Protein AF-A0A950ACR6-F1 (afdb_monomer)

pLDDT: mean 72.0, std 15.99, range [37.59, 93.12]

Foldseek 3Di:
DVVVVVVVVVVVVVVVVVVVVVVVVVVVVVVVVVVVVVVLCVLQPDVVLVVLLQVLLQVLLVLLQDPDPCSLVVLLVSLLVSLQVLCVVLVHHDDSVRSNVLLCCLLVVLVVCVPDPPCPPSPDDDPSDDPPVPPSSHSVSSSVNSNVSSSSSSSVSSVVVVVVVPPDDDDPPPPDDD

Nearest PDB structures (foldseek):
  8ii8-assembly1_A  TM=2.319E-01  e=6.967E+00  Pleurotus salmoneostramineus

Solvent-accessible surface area (backbone atoms only — not comparable to full-atom values): 10425 Å² total; per-residue (Å²): 130,70,74,65,57,55,56,49,54,54,50,52,51,52,51,53,52,52,52,50,53,51,54,48,53,53,50,49,51,52,50,55,50,47,54,53,49,56,60,49,55,71,74,69,71,49,71,67,57,52,51,52,36,53,52,47,17,52,53,26,24,59,46,22,68,49,93,52,90,57,38,65,59,51,47,48,54,47,48,28,50,47,47,29,58,49,34,46,75,74,75,37,87,58,50,76,66,52,21,47,50,47,51,48,49,53,58,52,57,64,53,59,64,72,76,47,98,80,61,97,74,67,90,71,82,77,98,79,84,72,98,70,90,78,82,60,80,36,33,64,53,30,21,51,52,42,39,52,53,40,52,53,50,47,54,51,52,54,50,53,54,55,54,60,73,65,56,73,82,74,74,78,82,78,78,76,92,128

Secondary structure (DSSP, 8-state):
--HHHHHHHHHHHHHHHHHHHHHHHHHHHHHHHHHHHHHHHHHS--HHHHHHHHHHHHHHHHHTT--STTHHHHHHHHHHHHHHHHHHHTT----HHHHHHHHHHHHHHHHGGGGSTT-TT--SS---SS--TTS---HHHHHHHHHHHHHHHHHHHHHHHHHHTTS-----------

Structure (mmCIF, N/CA/C/O backbone):
data_AF-A0A950ACR6-F1
#
_entry.id   AF-A0A950ACR6-F1
#
loop_
_atom_site.group_PDB
_atom_site.id
_atom_site.type_symbol
_atom_site.label_atom_id
_atom_site.label_alt_id
_atom_site.label_comp_id
_atom_site.label_asym_id
_atom_site.label_entity_id
_atom_site.label_seq_id
_atom_site.pdbx_PDB_ins_code
_atom_site.Cartn_x
_atom_site.Cartn_y
_atom_site.Cartn_z
_atom_site.occupancy
_atom_site.B_iso_or_equiv
_atom_site.auth_seq_id
_atom_site.auth_comp_id
_atom_site.auth_asym_id
_atom_site.auth_atom_id
_atom_site.pdbx_PDB_model_num
ATOM 1 N N . MET A 1 1 ? 42.299 12.637 -43.707 1.00 52.78 1 MET A N 1
ATOM 2 C CA . MET A 1 1 ? 40.861 12.268 -43.722 1.00 52.78 1 MET A CA 1
ATOM 3 C C . MET A 1 1 ? 40.569 10.817 -43.294 1.00 52.78 1 MET A C 1
ATOM 5 O O . MET A 1 1 ? 39.408 10.520 -43.065 1.00 52.78 1 MET A O 1
ATOM 9 N N . ALA A 1 2 ? 41.562 9.929 -43.112 1.00 54.81 2 ALA A N 1
ATOM 10 C CA . ALA A 1 2 ? 41.335 8.532 -42.692 1.00 54.81 2 ALA A CA 1
ATOM 11 C C . ALA A 1 2 ? 41.139 8.325 -41.166 1.00 54.81 2 ALA A C 1
ATOM 13 O O . ALA A 1 2 ? 40.529 7.349 -40.749 1.00 54.81 2 ALA A O 1
ATOM 14 N N . GLU A 1 3 ? 41.607 9.260 -40.335 1.00 52.94 3 GLU A N 1
ATOM 15 C CA . GLU A 1 3 ? 41.663 9.132 -38.864 1.00 52.94 3 GLU A CA 1
ATOM 16 C C . GLU A 1 3 ? 40.309 9.355 -38.154 1.00 52.94 3 GLU A C 1
ATOM 18 O O . GLU A 1 3 ? 40.026 8.798 -37.094 1.00 52.94 3 GLU A O 1
ATOM 23 N N . ALA A 1 4 ? 39.410 10.125 -38.777 1.00 58.00 4 ALA A N 1
ATOM 24 C CA . ALA A 1 4 ? 38.058 10.348 -38.260 1.00 58.00 4 ALA A CA 1
ATOM 25 C C . ALA A 1 4 ? 37.130 9.135 -38.485 1.00 58.00 4 ALA A C 1
ATOM 27 O O . ALA A 1 4 ? 36.194 8.915 -37.715 1.00 58.00 4 ALA A O 1
ATOM 28 N N . ALA A 1 5 ? 37.397 8.331 -39.522 1.00 56.91 5 ALA A N 1
ATOM 29 C CA . ALA A 1 5 ? 36.572 7.182 -39.891 1.00 56.91 5 ALA A CA 1
ATOM 30 C C . ALA A 1 5 ? 36.749 5.996 -38.926 1.00 56.91 5 ALA A C 1
ATOM 32 O O . ALA A 1 5 ? 35.777 5.315 -38.599 1.00 56.91 5 ALA A O 1
ATO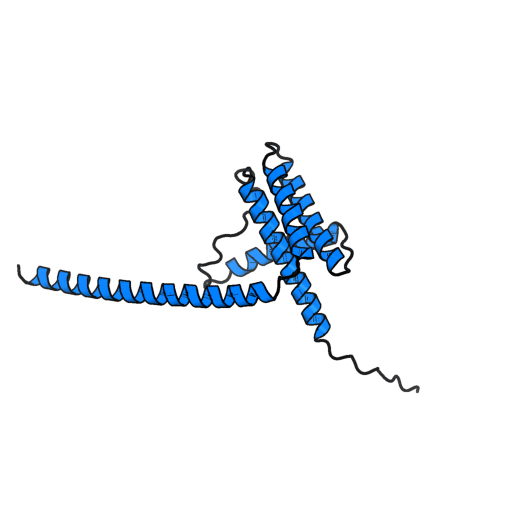M 33 N N . THR A 1 6 ? 37.962 5.784 -38.411 1.00 61.56 6 THR A N 1
ATOM 34 C CA . THR A 1 6 ? 38.270 4.722 -37.438 1.00 61.56 6 THR A CA 1
ATOM 35 C C . THR A 1 6 ? 37.673 5.015 -36.061 1.00 61.56 6 THR A C 1
ATOM 37 O O . THR A 1 6 ? 37.083 4.130 -35.446 1.00 61.56 6 THR A O 1
ATOM 40 N N . THR A 1 7 ? 37.688 6.280 -35.633 1.00 72.94 7 THR A N 1
ATOM 41 C CA . THR A 1 7 ? 37.080 6.728 -34.365 1.00 72.94 7 THR A CA 1
ATOM 42 C C . THR A 1 7 ? 35.561 6.493 -34.324 1.00 72.94 7 THR A C 1
ATOM 44 O O . THR A 1 7 ? 34.996 6.179 -33.273 1.00 72.94 7 THR A O 1
ATOM 47 N N . TYR A 1 8 ? 34.874 6.638 -35.464 1.00 70.81 8 TYR A N 1
ATOM 48 C CA . TYR A 1 8 ? 33.430 6.399 -35.563 1.00 70.81 8 TYR A CA 1
ATOM 49 C C . TYR A 1 8 ? 33.086 4.907 -35.501 1.00 70.81 8 TYR A C 1
ATOM 51 O O . TYR A 1 8 ? 32.164 4.516 -34.787 1.00 70.81 8 TYR A O 1
ATOM 59 N N . GLN A 1 9 ? 33.857 4.072 -36.203 1.00 74.56 9 GLN A N 1
ATOM 60 C CA . GLN A 1 9 ? 33.702 2.614 -36.19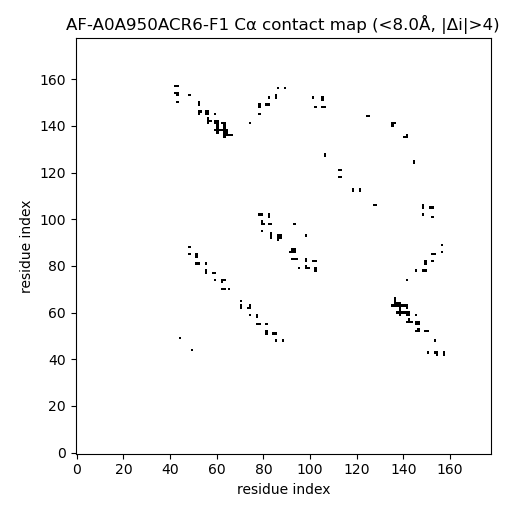0 1.00 74.56 9 GLN A CA 1
ATOM 61 C C . GLN A 1 9 ? 33.892 2.045 -34.779 1.00 74.56 9 GLN A C 1
ATOM 63 O O . GLN A 1 9 ? 33.080 1.250 -34.310 1.00 74.56 9 GLN A O 1
ATOM 68 N N . GLU A 1 10 ? 34.903 2.525 -34.057 1.00 80.00 10 GLU A N 1
ATOM 69 C CA . GLU A 1 10 ? 35.186 2.080 -32.694 1.00 80.00 10 GLU A CA 1
ATOM 70 C C . GLU A 1 10 ? 34.086 2.504 -31.704 1.00 80.00 10 GLU A C 1
ATOM 72 O O . GLU A 1 10 ? 33.639 1.711 -30.872 1.00 80.00 10 GLU A O 1
ATOM 77 N N . LYS A 1 11 ? 33.560 3.731 -31.835 1.00 78.50 11 LYS A N 1
ATOM 78 C CA . LYS A 1 11 ? 32.395 4.187 -31.056 1.00 78.50 11 LYS A CA 1
ATOM 79 C C . LYS A 1 11 ? 31.134 3.387 -31.378 1.00 78.50 11 LYS A C 1
ATOM 81 O O . LYS A 1 11 ? 30.379 3.075 -30.461 1.00 78.50 11 LYS A O 1
ATOM 86 N N . ALA A 1 12 ? 30.910 3.032 -32.643 1.00 78.38 12 ALA A N 1
ATOM 87 C CA . ALA A 1 12 ? 29.772 2.213 -33.052 1.00 78.38 12 ALA A CA 1
ATOM 88 C C . ALA A 1 12 ? 29.854 0.794 -32.466 1.00 78.38 12 ALA A C 1
ATOM 90 O O . ALA A 1 12 ? 28.853 0.271 -31.977 1.00 78.38 12 ALA A O 1
ATOM 91 N N . GLN A 1 13 ? 31.050 0.201 -32.430 1.00 81.38 13 GLN A N 1
ATOM 92 C CA . GLN A 1 13 ? 31.279 -1.098 -31.793 1.00 81.38 13 GLN A CA 1
ATOM 93 C C . GLN A 1 13 ? 31.058 -1.043 -30.277 1.00 81.38 13 GLN A C 1
ATOM 95 O O . GLN A 1 13 ? 30.326 -1.873 -29.739 1.00 81.38 13 GLN A O 1
ATOM 100 N N . ARG A 1 14 ? 31.596 -0.023 -29.593 1.00 81.88 14 ARG A N 1
ATOM 101 C CA . ARG A 1 14 ? 31.373 0.187 -28.151 1.00 81.88 14 ARG A CA 1
ATOM 102 C C . ARG A 1 14 ? 29.899 0.421 -27.819 1.00 81.88 14 ARG A C 1
ATOM 104 O O . ARG A 1 14 ? 29.416 -0.090 -26.817 1.00 81.88 14 ARG A O 1
ATOM 111 N N . LEU A 1 15 ? 29.168 1.149 -28.666 1.00 81.12 15 LEU A N 1
ATOM 112 C CA . LEU A 1 15 ? 27.735 1.385 -28.482 1.00 81.12 15 LEU A CA 1
ATOM 113 C C . LEU A 1 15 ? 26.922 0.094 -28.636 1.00 81.12 15 LEU A C 1
ATOM 115 O O . LEU A 1 15 ? 25.966 -0.120 -27.895 1.00 81.12 15 LEU A O 1
ATOM 119 N N . ASN A 1 16 ? 27.301 -0.770 -29.578 1.00 86.44 16 ASN A N 1
ATOM 120 C CA . ASN A 1 16 ? 26.655 -2.068 -29.754 1.00 86.44 16 ASN A CA 1
ATOM 121 C C . ASN A 1 16 ? 26.941 -3.005 -28.572 1.00 86.44 16 ASN A C 1
ATOM 123 O O . ASN A 1 16 ? 26.017 -3.665 -28.107 1.00 86.44 16 ASN A O 1
ATOM 127 N N . ALA A 1 17 ? 28.165 -2.995 -28.037 1.00 85.50 17 ALA A N 1
ATOM 128 C CA . ALA A 1 17 ? 28.518 -3.74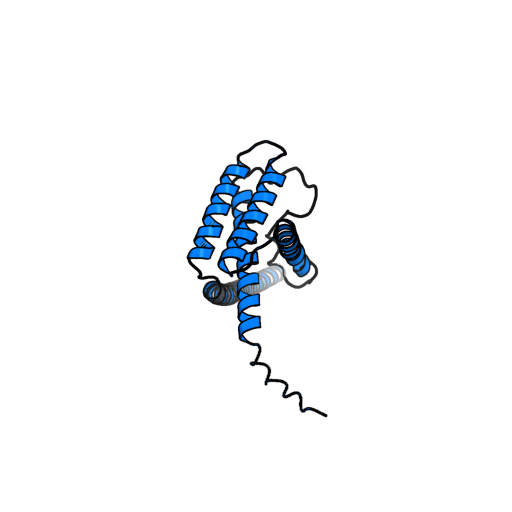0 -26.829 1.00 85.50 17 ALA A CA 1
ATOM 129 C C . ALA A 1 17 ? 27.750 -3.234 -25.590 1.00 85.50 17 ALA A C 1
ATOM 131 O O . ALA A 1 17 ? 27.095 -4.020 -24.914 1.00 85.50 17 ALA A O 1
ATOM 132 N N . LEU A 1 18 ? 27.710 -1.915 -25.359 1.00 81.31 18 LEU A N 1
ATOM 133 C CA . LEU A 1 18 ? 26.948 -1.300 -24.260 1.00 81.31 18 LEU A CA 1
ATOM 134 C C . LEU A 1 18 ? 25.444 -1.592 -24.348 1.00 81.31 18 LEU A C 1
ATOM 136 O O . LEU A 1 18 ? 24.783 -1.803 -23.334 1.00 81.31 18 LEU A O 1
ATOM 140 N N . ARG A 1 19 ? 24.878 -1.613 -25.562 1.00 78.50 19 ARG A N 1
ATOM 141 C CA . ARG A 1 19 ? 23.473 -1.998 -25.776 1.00 78.50 19 ARG A CA 1
ATOM 142 C C . ARG A 1 19 ? 23.212 -3.453 -25.401 1.00 78.50 19 ARG A C 1
ATOM 144 O O . ARG A 1 19 ? 22.133 -3.746 -24.893 1.00 78.50 19 ARG A O 1
ATOM 151 N N . GLN A 1 20 ? 24.166 -4.345 -25.657 1.00 88.44 20 GLN A N 1
ATOM 152 C CA . GLN A 1 20 ? 24.054 -5.746 -25.256 1.00 88.44 20 GLN A CA 1
ATOM 153 C C . GLN A 1 20 ? 24.124 -5.887 -23.733 1.00 88.44 20 GLN A C 1
ATOM 155 O O . GLN A 1 20 ? 23.225 -6.494 -23.158 1.00 88.44 20 GLN A O 1
ATOM 160 N N . GLU A 1 21 ? 25.080 -5.222 -23.078 1.00 84.12 21 GLU A N 1
ATOM 161 C CA . GLU A 1 21 ? 25.196 -5.217 -21.613 1.00 84.12 21 GLU A CA 1
ATOM 162 C C . GLU A 1 21 ? 23.944 -4.654 -20.926 1.00 84.12 21 GLU A C 1
ATOM 164 O O . GLU A 1 21 ? 23.442 -5.246 -19.972 1.00 84.12 21 GLU A O 1
ATOM 169 N N . LEU A 1 22 ? 23.378 -3.554 -21.437 1.00 79.81 22 LEU A N 1
ATOM 170 C CA . LEU A 1 22 ? 22.117 -3.007 -20.926 1.00 79.81 22 LEU A CA 1
ATOM 171 C C . LEU A 1 22 ? 20.958 -3.996 -21.100 1.00 79.81 22 LEU A C 1
ATOM 173 O O . LEU A 1 22 ? 20.160 -4.171 -20.182 1.00 79.81 22 LEU A O 1
ATOM 177 N N . ALA A 1 23 ? 20.874 -4.680 -22.244 1.00 82.38 23 ALA A N 1
ATOM 178 C CA . ALA A 1 23 ? 19.834 -5.675 -22.489 1.00 82.38 23 ALA A CA 1
ATOM 179 C C . ALA A 1 23 ? 19.975 -6.915 -21.585 1.00 82.38 23 ALA A C 1
ATOM 181 O O . ALA A 1 23 ? 18.973 -7.549 -21.247 1.00 82.38 23 ALA A O 1
ATOM 182 N N . ASP A 1 24 ? 21.194 -7.300 -21.209 1.00 85.75 24 ASP A N 1
ATOM 183 C CA . ASP A 1 24 ? 21.453 -8.370 -20.240 1.00 85.75 24 ASP A CA 1
ATOM 184 C C . ASP A 1 24 ? 21.111 -7.926 -18.812 1.00 85.75 24 ASP A C 1
ATOM 186 O O . ASP A 1 24 ? 20.312 -8.590 -18.146 1.00 85.75 24 ASP A O 1
ATOM 190 N N . ALA A 1 25 ? 21.579 -6.750 -18.389 1.00 73.88 25 ALA A N 1
ATOM 191 C CA . ALA A 1 25 ? 21.267 -6.172 -17.082 1.00 73.88 25 ALA A CA 1
ATOM 192 C C . ALA A 1 25 ? 19.754 -5.963 -16.880 1.00 73.88 25 ALA A C 1
ATOM 194 O O . ALA A 1 25 ? 19.208 -6.267 -15.818 1.00 73.88 25 ALA A O 1
ATOM 195 N N . GLU A 1 26 ? 19.031 -5.511 -17.911 1.00 78.62 26 GLU A N 1
ATOM 196 C CA . GLU A 1 26 ? 17.570 -5.397 -17.868 1.00 78.62 26 GLU A CA 1
ATOM 197 C C . GLU A 1 26 ? 16.878 -6.756 -17.704 1.00 78.62 26 GLU A C 1
ATOM 199 O O . GLU A 1 26 ? 15.866 -6.860 -17.003 1.00 78.62 26 GLU A O 1
ATOM 204 N N . ARG A 1 27 ? 17.392 -7.810 -18.351 1.00 85.00 27 ARG A N 1
ATOM 205 C CA . ARG A 1 27 ? 16.849 -9.171 -18.227 1.00 85.00 27 ARG A CA 1
ATOM 206 C C . ARG A 1 27 ? 17.091 -9.734 -16.834 1.00 85.00 27 ARG A C 1
ATOM 208 O O . ARG A 1 27 ? 16.178 -10.337 -16.268 1.00 85.00 27 ARG A O 1
ATOM 215 N N . GLU A 1 28 ? 18.269 -9.510 -16.268 1.00 79.62 28 GLU A N 1
ATOM 216 C CA . GLU A 1 28 ? 18.593 -9.910 -14.899 1.00 79.62 28 GLU A CA 1
ATOM 217 C C . GLU A 1 28 ? 17.741 -9.164 -13.875 1.00 79.62 28 GLU A C 1
ATOM 219 O O . GLU A 1 28 ? 17.128 -9.800 -13.018 1.00 79.62 28 GLU A O 1
ATOM 224 N N . LEU A 1 29 ? 17.586 -7.845 -14.024 1.00 74.00 29 LEU A N 1
ATOM 225 C CA . LEU A 1 29 ? 16.709 -7.046 -13.171 1.00 74.00 29 LEU A CA 1
ATOM 226 C C . LEU A 1 29 ? 15.256 -7.530 -13.252 1.00 74.00 29 LEU A C 1
ATOM 228 O O . LEU A 1 29 ? 14.591 -7.664 -12.224 1.00 74.00 29 LEU A O 1
ATOM 232 N N . LYS A 1 30 ? 14.755 -7.836 -14.459 1.00 78.44 30 LYS A N 1
ATOM 233 C CA . LYS A 1 30 ? 13.404 -8.391 -14.650 1.00 78.44 30 LYS A CA 1
ATOM 234 C C . LYS A 1 30 ? 13.245 -9.742 -13.954 1.00 78.44 30 LYS A C 1
ATOM 236 O O . LYS A 1 30 ? 12.239 -9.935 -13.276 1.00 78.44 30 LYS A O 1
ATOM 241 N N . ARG A 1 31 ? 14.228 -10.642 -14.061 1.00 84.62 31 ARG A N 1
ATOM 242 C CA . ARG A 1 31 ? 14.220 -11.957 -13.392 1.00 84.62 31 ARG A CA 1
ATOM 243 C C . ARG A 1 31 ? 14.289 -11.832 -11.872 1.00 84.62 31 ARG A C 1
ATOM 245 O O . ARG A 1 31 ? 13.481 -12.448 -11.186 1.00 84.62 31 ARG A O 1
ATOM 252 N N . ALA A 1 32 ? 15.192 -11.005 -11.345 1.00 73.81 32 ALA A N 1
ATOM 253 C CA . ALA A 1 32 ? 15.324 -10.760 -9.909 1.00 73.81 32 ALA A CA 1
ATOM 254 C C . ALA A 1 32 ? 14.045 -10.138 -9.328 1.00 73.81 32 ALA A C 1
ATOM 256 O O . ALA A 1 32 ? 13.548 -10.562 -8.280 1.00 73.81 32 ALA A O 1
ATOM 257 N N . ARG A 1 33 ? 13.449 -9.180 -10.050 1.00 75.25 33 ARG A N 1
ATOM 258 C CA . ARG A 1 33 ? 12.165 -8.574 -9.685 1.00 75.25 33 ARG A CA 1
ATOM 259 C C . ARG A 1 33 ? 11.034 -9.597 -9.728 1.00 75.25 33 ARG A C 1
ATOM 261 O O . ARG A 1 33 ? 10.254 -9.644 -8.787 1.00 75.25 33 ARG A O 1
ATOM 268 N N . GLN A 1 34 ? 10.954 -10.431 -10.765 1.00 78.12 34 GLN A N 1
ATOM 269 C CA . GLN A 1 34 ? 9.951 -11.496 -10.861 1.00 78.12 34 GLN A CA 1
ATOM 270 C C . GLN A 1 34 ? 10.097 -12.523 -9.736 1.00 78.12 34 GLN A C 1
ATOM 272 O O . GLN A 1 34 ? 9.108 -12.811 -9.078 1.00 78.12 34 GLN A O 1
ATOM 277 N N . ALA A 1 35 ? 11.306 -12.998 -9.437 1.00 72.00 35 ALA A N 1
ATOM 278 C CA . ALA A 1 35 ? 11.541 -13.917 -8.322 1.00 72.00 35 ALA A CA 1
ATOM 279 C C . ALA A 1 35 ? 11.108 -13.307 -6.978 1.00 72.00 35 ALA A C 1
ATOM 281 O O . ALA A 1 35 ? 10.444 -13.963 -6.178 1.00 72.00 35 ALA A O 1
ATOM 282 N N . THR A 1 36 ? 11.405 -12.021 -6.763 1.00 68.62 36 THR A N 1
ATOM 283 C CA . THR A 1 36 ? 10.958 -11.286 -5.569 1.00 68.62 36 THR A CA 1
ATOM 284 C C . THR A 1 36 ? 9.432 -11.141 -5.523 1.00 68.62 36 THR A C 1
ATOM 286 O O . THR A 1 36 ? 8.834 -11.262 -4.457 1.00 68.62 36 THR A O 1
ATOM 289 N N . LEU A 1 37 ? 8.783 -10.892 -6.665 1.00 65.81 37 LEU A N 1
ATOM 290 C CA . LEU A 1 37 ? 7.326 -10.760 -6.766 1.00 65.81 37 LEU A CA 1
ATOM 291 C C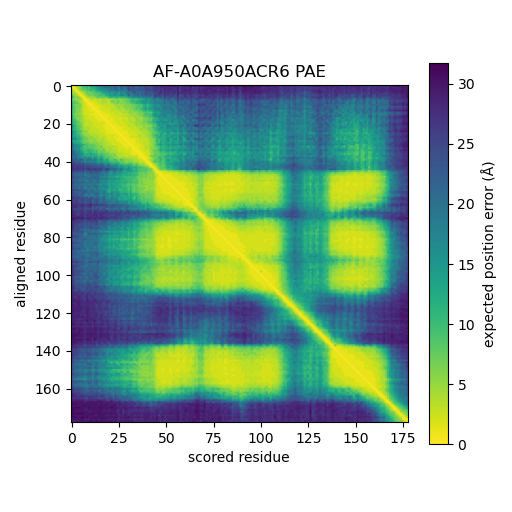 . LEU A 1 37 ? 6.605 -12.091 -6.536 1.00 65.81 37 LEU A C 1
ATOM 293 O O . LEU A 1 37 ? 5.628 -12.119 -5.795 1.00 65.81 37 LEU A O 1
ATOM 297 N N . GLU A 1 38 ? 7.080 -13.182 -7.135 1.00 66.75 38 GLU A N 1
ATOM 298 C CA . GLU A 1 38 ? 6.513 -14.522 -6.945 1.00 66.75 38 GLU A CA 1
ATOM 299 C C . GLU A 1 38 ? 6.679 -14.988 -5.494 1.00 66.75 38 GLU A C 1
ATOM 301 O O . GLU A 1 38 ? 5.735 -15.505 -4.900 1.00 66.75 38 GLU A O 1
ATOM 306 N N . HIS A 1 39 ? 7.828 -14.701 -4.872 1.00 61.81 39 HIS A N 1
ATOM 307 C CA . HIS A 1 39 ? 8.029 -14.963 -3.448 1.00 61.81 39 HIS A CA 1
ATOM 308 C C . HIS A 1 39 ? 7.060 -14.156 -2.563 1.00 61.81 39 HIS A C 1
ATOM 310 O O . HIS A 1 39 ? 6.511 -14.689 -1.603 1.00 61.81 39 HIS A O 1
ATOM 316 N N . ARG A 1 40 ? 6.784 -12.889 -2.914 1.00 62.94 40 ARG A N 1
ATOM 317 C CA . ARG A 1 40 ? 5.814 -12.039 -2.196 1.00 62.94 40 ARG A CA 1
ATOM 318 C C . ARG A 1 40 ? 4.357 -12.472 -2.389 1.00 62.94 40 ARG A C 1
ATOM 320 O O . ARG A 1 40 ? 3.590 -12.414 -1.431 1.00 62.94 40 ARG A O 1
ATOM 327 N N . LYS A 1 41 ? 3.965 -12.924 -3.587 1.00 58.97 41 LYS A N 1
ATOM 328 C CA . LYS A 1 41 ? 2.600 -13.418 -3.868 1.00 58.97 41 LYS A CA 1
ATOM 329 C C . LYS A 1 41 ? 2.218 -14.616 -2.995 1.00 58.97 41 LYS A C 1
ATOM 331 O O . LYS A 1 41 ? 1.051 -14.757 -2.634 1.00 58.97 41 LYS A O 1
ATOM 336 N N . GLY A 1 42 ? 3.195 -15.453 -2.639 1.00 53.97 42 GLY A N 1
ATOM 337 C CA . GLY A 1 42 ? 2.991 -16.588 -1.739 1.00 53.97 42 GLY A CA 1
ATOM 338 C C . GLY A 1 42 ? 2.662 -16.192 -0.295 1.00 53.97 42 GLY A C 1
ATOM 339 O O . GLY A 1 42 ? 1.995 -16.959 0.389 1.00 53.97 42 GLY A O 1
ATOM 340 N N . ALA A 1 43 ? 3.079 -15.003 0.157 1.00 56.78 43 ALA A N 1
ATOM 341 C CA . ALA A 1 43 ? 2.819 -14.526 1.517 1.00 56.78 43 ALA A CA 1
ATOM 342 C C . ALA A 1 43 ? 1.409 -13.929 1.680 1.00 56.78 43 ALA A C 1
ATOM 344 O O . ALA A 1 43 ? 0.774 -14.174 2.692 1.00 56.78 43 ALA A O 1
ATOM 345 N N . THR A 1 44 ? 0.893 -13.247 0.648 1.00 58.78 44 THR A N 1
ATOM 346 C CA . THR A 1 44 ? -0.288 -12.356 0.718 1.00 58.78 44 THR A CA 1
ATOM 347 C C . THR A 1 44 ? -1.596 -12.958 0.178 1.00 58.78 44 THR A C 1
ATOM 349 O O . THR A 1 44 ? -2.553 -12.242 -0.112 1.00 58.78 44 THR A O 1
ATOM 352 N N . SER A 1 45 ? -1.672 -14.280 -0.001 1.00 61.94 45 SER A N 1
ATOM 353 C CA . SER A 1 45 ? -2.792 -14.942 -0.698 1.00 61.94 45 SER A CA 1
ATOM 354 C C . SER A 1 45 ? -3.974 -15.312 0.211 1.00 61.94 45 SER A C 1
ATOM 356 O O . SER A 1 45 ? -4.565 -16.381 0.054 1.00 61.94 45 SER A O 1
ATOM 358 N N . ASN A 1 46 ? -4.361 -14.452 1.161 1.00 81.06 46 ASN A N 1
ATOM 359 C CA . ASN A 1 46 ? -5.624 -14.648 1.876 1.00 81.06 46 ASN A CA 1
ATOM 360 C C . ASN A 1 46 ? -6.789 -14.016 1.081 1.00 81.06 46 ASN A C 1
ATOM 362 O O . ASN A 1 46 ? -6.902 -12.787 1.038 1.00 81.06 46 ASN A O 1
ATOM 366 N N . PRO A 1 47 ? -7.700 -14.814 0.482 1.00 84.50 47 PRO A N 1
ATOM 367 C CA . PRO A 1 47 ? -8.774 -14.290 -0.366 1.00 84.50 47 PRO A CA 1
ATOM 368 C C . PRO A 1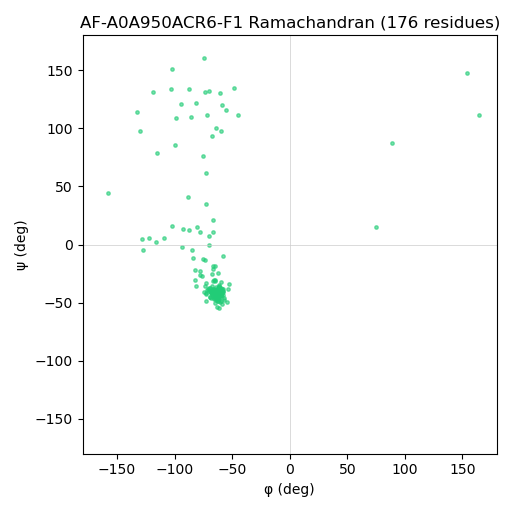 47 ? -9.744 -13.376 0.394 1.00 84.50 47 PRO A C 1
ATOM 370 O O . PRO A 1 47 ? -10.374 -12.504 -0.204 1.00 84.50 47 PRO A O 1
ATOM 373 N N . ARG A 1 48 ? -9.857 -13.541 1.719 1.00 87.38 48 ARG A N 1
ATOM 374 C CA . ARG A 1 48 ? -10.700 -12.689 2.561 1.00 87.38 48 ARG A CA 1
ATOM 375 C C . ARG A 1 48 ? -10.068 -11.315 2.782 1.00 87.38 48 ARG A C 1
ATOM 377 O O . ARG A 1 48 ? -10.774 -10.316 2.670 1.00 87.38 48 ARG A O 1
ATOM 384 N N . CYS A 1 49 ? -8.754 -11.252 2.996 1.00 89.75 49 CYS A N 1
ATOM 385 C CA . CYS A 1 49 ? -8.016 -9.987 3.063 1.00 89.75 49 CYS A CA 1
ATOM 386 C C . CYS A 1 49 ? -8.083 -9.233 1.729 1.00 89.75 49 CYS A C 1
ATOM 388 O O . CYS A 1 49 ? -8.341 -8.032 1.712 1.00 89.75 49 CYS A O 1
ATOM 390 N N . GLU A 1 50 ? -7.941 -9.943 0.609 1.00 90.06 50 GLU A N 1
ATOM 391 C CA . GLU A 1 50 ? -8.038 -9.355 -0.732 1.00 90.06 50 GLU A CA 1
ATOM 392 C C . GLU A 1 50 ? -9.432 -8.758 -0.998 1.00 90.06 50 GLU A C 1
ATOM 394 O O . GLU A 1 50 ? -9.561 -7.667 -1.556 1.00 90.06 50 GLU A O 1
ATOM 399 N N . ALA A 1 51 ? -10.494 -9.435 -0.547 1.00 90.69 51 ALA A N 1
ATOM 400 C CA . ALA A 1 51 ? -11.859 -8.923 -0.642 1.00 90.69 51 ALA A CA 1
ATOM 401 C C . ALA A 1 51 ? -12.063 -7.644 0.188 1.00 90.69 51 ALA A C 1
ATOM 403 O O . ALA A 1 51 ? -12.719 -6.708 -0.280 1.00 90.69 51 ALA A O 1
ATOM 404 N N . ILE A 1 52 ? -11.480 -7.579 1.392 1.00 92.12 52 ILE A N 1
ATOM 405 C CA . ILE A 1 52 ? -11.489 -6.374 2.231 1.00 92.12 52 ILE A CA 1
ATOM 406 C C . ILE A 1 52 ? -10.779 -5.236 1.488 1.00 92.12 52 ILE A C 1
ATOM 408 O O . ILE A 1 52 ? -11.395 -4.200 1.242 1.00 92.12 52 ILE A O 1
ATOM 412 N N . ILE A 1 53 ? -9.535 -5.443 1.045 1.00 91.56 53 ILE A N 1
ATOM 413 C CA . ILE A 1 53 ? -8.753 -4.425 0.326 1.00 91.56 53 ILE A CA 1
ATOM 414 C C . ILE A 1 53 ? -9.527 -3.915 -0.896 1.00 91.56 53 ILE A C 1
ATOM 416 O O . ILE A 1 53 ? -9.730 -2.709 -1.026 1.00 91.56 53 ILE A O 1
ATOM 420 N N . ASN A 1 54 ? -10.051 -4.810 -1.737 1.00 90.50 54 ASN A N 1
ATOM 421 C CA . ASN A 1 54 ? -10.814 -4.437 -2.931 1.00 90.50 54 ASN A CA 1
ATOM 422 C C . ASN A 1 54 ? -12.053 -3.591 -2.614 1.00 90.50 54 ASN A C 1
ATOM 424 O O . ASN A 1 54 ? -12.331 -2.622 -3.325 1.00 90.50 54 ASN A O 1
ATOM 428 N N . ARG A 1 55 ? -12.784 -3.915 -1.540 1.00 92.44 55 ARG A N 1
ATOM 429 C CA . ARG A 1 55 ? -13.964 -3.149 -1.120 1.00 92.44 55 ARG A CA 1
ATOM 430 C C . ARG A 1 55 ? -13.595 -1.712 -0.759 1.00 92.4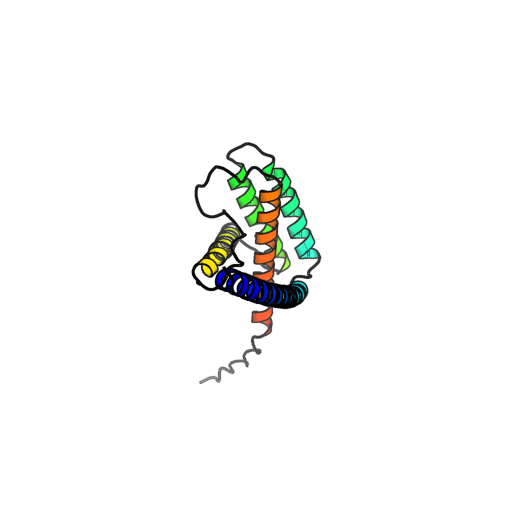4 55 ARG A C 1
ATOM 432 O O . ARG A 1 55 ? -14.244 -0.782 -1.232 1.00 92.44 55 ARG A O 1
ATOM 439 N N . TYR A 1 56 ? -12.559 -1.521 0.052 1.00 90.50 56 TYR A N 1
ATOM 440 C CA . TYR A 1 56 ? -12.126 -0.183 0.461 1.00 90.50 56 TYR A CA 1
ATOM 441 C C . TYR A 1 56 ? -11.433 0.573 -0.677 1.00 90.50 56 TYR A C 1
ATOM 443 O O . TYR A 1 56 ? -11.625 1.776 -0.797 1.00 90.50 56 TYR A O 1
ATOM 451 N N . THR A 1 57 ? -10.715 -0.106 -1.573 1.00 86.56 57 THR A N 1
ATOM 452 C CA . THR A 1 57 ? -10.184 0.493 -2.807 1.00 86.56 57 THR A CA 1
ATOM 453 C C . THR A 1 57 ? -11.301 1.042 -3.695 1.00 86.56 57 THR A C 1
ATOM 455 O O . THR A 1 57 ? -11.174 2.150 -4.212 1.00 86.56 57 THR A O 1
ATOM 458 N N . LEU A 1 58 ? -12.409 0.310 -3.848 1.00 88.62 58 LEU A N 1
ATOM 459 C CA . LEU A 1 58 ? -13.569 0.785 -4.605 1.00 88.62 58 LEU A CA 1
ATOM 460 C C . LEU A 1 58 ? -14.215 2.001 -3.928 1.00 88.62 58 LEU A C 1
ATOM 462 O O . LEU A 1 58 ? -14.513 2.989 -4.594 1.00 88.62 58 LEU A O 1
ATOM 466 N N . LEU A 1 59 ? -14.382 1.959 -2.602 1.00 86.88 59 LEU A N 1
ATOM 467 C CA . LEU A 1 59 ? -14.890 3.097 -1.831 1.00 86.88 59 LEU A CA 1
ATOM 468 C C . LEU A 1 59 ? -13.967 4.321 -1.935 1.00 86.88 59 LEU A C 1
ATOM 470 O O . LEU A 1 59 ? -14.457 5.441 -2.024 1.00 86.88 59 LEU A O 1
ATOM 474 N N . ALA A 1 60 ? -12.650 4.114 -1.982 1.00 82.94 60 ALA A N 1
ATOM 475 C CA . ALA A 1 60 ? -11.665 5.180 -2.130 1.00 82.94 60 ALA A CA 1
ATOM 476 C C . ALA A 1 60 ? -11.720 5.795 -3.524 1.00 82.94 60 ALA A C 1
ATOM 478 O O . ALA A 1 60 ? -11.650 7.012 -3.662 1.00 82.94 60 ALA A O 1
ATOM 479 N N . ALA A 1 61 ? -11.895 4.962 -4.554 1.00 82.06 61 ALA A N 1
ATOM 480 C CA . ALA A 1 61 ? -12.115 5.439 -5.909 1.00 82.06 61 ALA A CA 1
ATOM 481 C C . ALA A 1 61 ? -13.343 6.353 -5.957 1.00 82.06 61 ALA A C 1
ATOM 483 O O . ALA A 1 61 ? -13.248 7.436 -6.513 1.00 82.06 61 ALA A O 1
ATOM 484 N N . VAL A 1 62 ? -14.456 5.959 -5.322 1.00 82.94 62 VAL A N 1
ATOM 485 C CA . VAL A 1 62 ? -15.678 6.779 -5.233 1.00 82.94 62 VAL A CA 1
ATOM 486 C C . VAL A 1 62 ? -15.444 8.068 -4.440 1.00 82.94 62 VAL A C 1
ATOM 488 O O . VAL A 1 62 ? -15.902 9.125 -4.867 1.00 82.94 62 VAL A O 1
ATOM 491 N N . ALA A 1 63 ? -14.717 8.006 -3.322 1.00 77.44 63 ALA A N 1
ATOM 492 C CA . ALA A 1 63 ? -14.380 9.186 -2.525 1.00 77.44 63 ALA A CA 1
ATOM 493 C C . ALA A 1 63 ? -13.550 10.203 -3.329 1.00 77.44 63 ALA A C 1
ATOM 495 O O . ALA A 1 63 ? -13.886 11.382 -3.331 1.00 77.44 63 ALA A O 1
ATOM 496 N N . GLY A 1 64 ? -12.582 9.733 -4.124 1.00 69.25 64 GLY A N 1
ATOM 497 C CA . GLY A 1 64 ? -11.737 10.575 -4.978 1.00 69.25 64 GLY A CA 1
ATOM 498 C C . GLY A 1 64 ? -12.439 11.216 -6.186 1.00 69.25 64 GLY A C 1
ATOM 499 O O . GLY A 1 64 ? -11.787 11.919 -6.958 1.00 69.25 64 GLY A O 1
ATOM 500 N N . LEU A 1 65 ? -13.745 10.979 -6.390 1.00 74.56 65 LEU A N 1
ATOM 501 C CA . LEU A 1 65 ? -14.575 11.761 -7.323 1.00 74.56 65 LEU A CA 1
ATOM 502 C C . LEU A 1 65 ? -15.117 13.046 -6.676 1.00 74.56 65 LEU A C 1
ATOM 504 O O . LEU A 1 65 ? -15.684 13.883 -7.381 1.00 74.56 65 LEU A O 1
ATOM 508 N N . LEU A 1 66 ? -15.001 13.200 -5.355 1.00 70.81 66 LEU A N 1
ATOM 509 C CA . LEU A 1 66 ? -15.576 14.331 -4.638 1.00 70.81 66 LEU A CA 1
ATOM 510 C C . LEU A 1 66 ? -14.657 15.562 -4.760 1.00 70.81 66 LEU A C 1
ATOM 512 O O . LEU A 1 66 ? -13.511 15.522 -4.328 1.00 70.81 66 LEU A O 1
ATOM 516 N N . PRO A 1 67 ? -15.142 16.695 -5.301 1.00 58.81 67 PRO A N 1
ATOM 517 C CA . PRO A 1 67 ? -14.323 17.888 -5.532 1.00 58.81 67 PRO A CA 1
ATOM 518 C C . PRO A 1 67 ? -14.057 18.738 -4.270 1.00 58.81 67 PRO A C 1
ATOM 520 O O . PRO A 1 67 ? -13.607 19.876 -4.386 1.00 58.81 67 PRO A O 1
ATOM 523 N N . THR A 1 68 ? -14.366 18.253 -3.061 1.00 59.94 68 THR A N 1
ATOM 524 C CA . THR A 1 68 ? -14.303 19.042 -1.817 1.00 59.94 68 THR A CA 1
ATOM 525 C C . THR A 1 68 ? -13.063 18.733 -0.972 1.00 59.94 68 THR A C 1
ATOM 527 O O . THR A 1 68 ? -12.576 17.611 -0.931 1.00 59.94 68 THR A O 1
ATOM 530 N N . PHE A 1 69 ? -12.593 19.721 -0.199 1.00 53.06 69 PHE A N 1
ATOM 531 C CA . PHE A 1 69 ? -11.470 19.594 0.752 1.00 53.06 69 PHE A CA 1
ATOM 532 C C . PHE A 1 69 ? -11.659 18.515 1.842 1.00 53.06 69 PHE A C 1
ATOM 534 O O . PHE A 1 69 ? -10.716 18.199 2.564 1.00 53.06 69 PHE A O 1
ATOM 541 N N . LEU A 1 70 ? -12.860 17.936 1.967 1.00 53.94 70 LEU A N 1
ATOM 542 C CA . LEU A 1 70 ? -13.136 16.797 2.849 1.00 53.94 70 LEU A CA 1
ATOM 543 C C . LEU A 1 70 ? -12.556 15.473 2.321 1.00 53.94 70 LEU A C 1
ATOM 545 O O . LEU A 1 70 ? -12.476 14.517 3.091 1.00 53.94 70 LEU A O 1
ATOM 549 N N . ASP A 1 71 ? -12.132 15.414 1.057 1.00 63.97 71 ASP A N 1
ATOM 550 C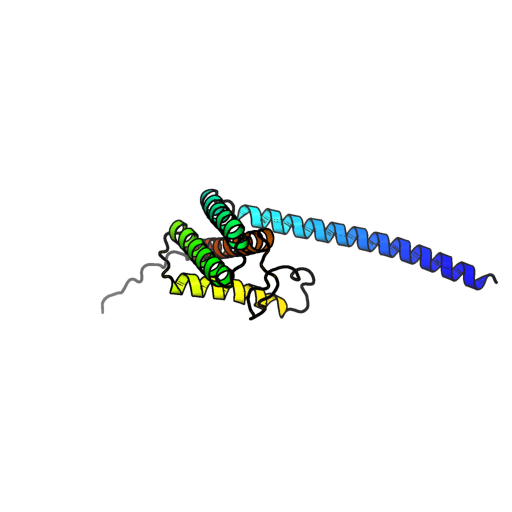 CA . ASP A 1 71 ? -11.633 14.198 0.404 1.00 63.97 71 ASP A CA 1
ATOM 551 C C . ASP A 1 71 ? -10.430 13.587 1.149 1.00 63.97 71 ASP A C 1
ATOM 553 O O . ASP A 1 71 ? -10.394 12.390 1.419 1.00 63.97 71 ASP A O 1
ATOM 557 N N . ALA A 1 72 ? -9.500 14.414 1.641 1.00 67.50 72 ALA A N 1
ATOM 558 C CA . ALA A 1 72 ? -8.334 13.923 2.380 1.00 67.50 72 ALA A CA 1
ATOM 559 C C . ALA A 1 72 ? -8.703 13.263 3.724 1.00 67.50 72 ALA A C 1
ATOM 561 O O . ALA A 1 72 ? -8.167 12.207 4.071 1.00 67.50 72 ALA A O 1
ATOM 562 N N . ALA A 1 73 ? -9.631 13.856 4.481 1.00 76.44 73 ALA A N 1
ATOM 563 C CA . ALA A 1 73 ? -10.086 13.299 5.754 1.00 76.44 73 ALA A CA 1
ATOM 564 C C . ALA A 1 73 ? -10.946 12.045 5.542 1.00 76.44 73 ALA A C 1
ATOM 566 O O . ALA A 1 73 ? -10.797 11.065 6.272 1.00 76.44 73 ALA A O 1
ATOM 567 N N . ALA A 1 74 ? -11.797 12.048 4.511 1.00 79.25 74 ALA A N 1
ATOM 568 C CA . ALA A 1 74 ? -12.596 10.894 4.121 1.00 79.25 74 ALA A CA 1
ATOM 569 C C . ALA A 1 74 ? -11.708 9.716 3.694 1.00 79.25 74 ALA A C 1
ATOM 571 O O . ALA A 1 74 ? -11.901 8.598 4.173 1.00 79.25 74 ALA A O 1
ATOM 572 N N . LEU A 1 75 ? -10.692 9.970 2.865 1.00 80.25 75 LEU A N 1
ATOM 573 C CA . LEU A 1 75 ? -9.732 8.962 2.422 1.00 80.25 75 LEU A CA 1
ATOM 574 C C . LEU A 1 75 ? -8.906 8.417 3.593 1.00 80.25 75 LEU A C 1
ATOM 576 O O . LEU A 1 75 ? -8.734 7.206 3.711 1.00 80.25 75 LEU A O 1
ATOM 580 N N . THR A 1 76 ? -8.465 9.289 4.502 1.00 82.44 76 THR A N 1
ATOM 581 C CA . THR A 1 76 ? -7.739 8.882 5.716 1.00 82.44 76 THR A CA 1
ATOM 582 C C . THR A 1 76 ? -8.616 8.008 6.615 1.00 82.44 76 THR A C 1
ATOM 584 O O . THR A 1 76 ? -8.190 6.936 7.037 1.00 82.44 76 THR A O 1
ATOM 587 N N . GLY A 1 77 ? -9.867 8.407 6.866 1.00 86.81 77 GLY A N 1
ATOM 588 C CA . GLY A 1 77 ? -10.810 7.604 7.649 1.00 86.81 77 GLY A CA 1
ATOM 589 C C . GLY A 1 77 ? -11.100 6.247 7.001 1.00 86.81 77 GLY A C 1
ATOM 590 O O . GLY A 1 77 ? -11.198 5.230 7.689 1.00 86.81 77 GLY A O 1
ATOM 591 N N . LEU A 1 78 ? -11.171 6.205 5.669 1.00 89.31 78 LEU A N 1
ATOM 592 C CA . LEU A 1 78 ? -11.363 4.972 4.915 1.00 89.31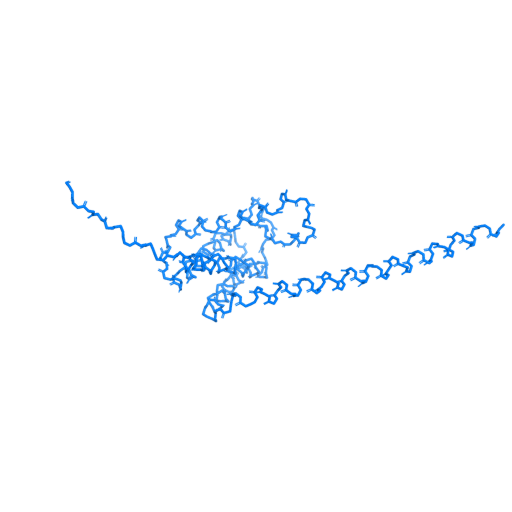 78 LEU A CA 1
ATOM 593 C C . LEU A 1 78 ? -10.144 4.041 5.005 1.00 89.31 78 LEU A C 1
ATOM 595 O O . LEU A 1 78 ? -10.313 2.836 5.182 1.00 89.31 78 LEU A O 1
ATOM 599 N N . GLN A 1 79 ? -8.929 4.589 4.941 1.00 89.06 79 GLN A N 1
ATOM 600 C CA . GLN A 1 79 ? -7.682 3.843 5.132 1.00 89.06 79 GLN A CA 1
ATOM 601 C C . GLN A 1 79 ? -7.546 3.309 6.567 1.00 89.06 79 GLN A C 1
ATOM 603 O O . GLN A 1 79 ? -7.138 2.165 6.748 1.00 89.06 79 GLN A O 1
ATOM 608 N N . ILE A 1 80 ? -7.943 4.084 7.583 1.00 90.00 80 ILE A N 1
ATOM 609 C CA . ILE A 1 80 ? -7.978 3.624 8.982 1.00 90.00 80 ILE A CA 1
ATOM 610 C C . ILE A 1 80 ? -8.962 2.459 9.136 1.00 90.00 80 ILE A C 1
ATOM 612 O O . ILE A 1 80 ? -8.599 1.430 9.700 1.00 90.00 80 ILE A O 1
ATOM 616 N N . LYS A 1 81 ? -10.175 2.568 8.575 1.00 90.81 81 LYS A N 1
ATOM 617 C CA . LYS A 1 81 ? -11.159 1.473 8.606 1.00 90.81 81 LYS A CA 1
ATOM 618 C C . LYS A 1 81 ? -10.726 0.236 7.823 1.00 90.81 81 LYS A C 1
ATOM 620 O O . LYS A 1 81 ? -11.107 -0.868 8.189 1.00 90.81 81 LYS A O 1
ATOM 625 N N . LEU A 1 82 ? -9.961 0.408 6.748 1.00 93.12 82 LEU A N 1
ATOM 626 C CA . LEU A 1 82 ? -9.351 -0.708 6.029 1.00 93.12 82 LEU A CA 1
ATOM 627 C C . LEU A 1 82 ? -8.368 -1.463 6.934 1.00 93.12 82 LEU A C 1
ATOM 629 O O . LEU A 1 82 ? -8.411 -2.689 6.988 1.00 93.12 82 LEU A O 1
ATOM 633 N N . ILE A 1 83 ? -7.502 -0.739 7.647 1.00 92.00 83 ILE A N 1
ATOM 634 C CA . ILE A 1 83 ? -6.541 -1.334 8.586 1.00 92.00 83 ILE A CA 1
ATOM 635 C C . ILE A 1 83 ? -7.272 -2.057 9.716 1.00 92.00 83 ILE A C 1
ATOM 637 O O . ILE A 1 83 ? -6.889 -3.172 10.051 1.00 92.00 83 ILE A O 1
ATOM 641 N N . ASP A 1 84 ? -8.319 -1.447 10.266 1.00 93.00 84 ASP A N 1
ATOM 642 C CA . ASP A 1 84 ? -9.147 -2.034 11.321 1.00 93.00 84 ASP A CA 1
ATOM 643 C C . ASP A 1 84 ? -9.817 -3.340 10.859 1.00 93.00 84 ASP A C 1
ATOM 645 O O . ASP A 1 84 ? -9.629 -4.384 11.471 1.00 93.00 84 ASP A O 1
ATOM 649 N N . ALA A 1 85 ? -10.463 -3.338 9.688 1.00 91.38 85 ALA A N 1
ATOM 650 C CA . ALA A 1 85 ? -11.077 -4.541 9.117 1.00 91.38 85 ALA A CA 1
ATOM 651 C C . ALA A 1 85 ? -10.059 -5.663 8.827 1.00 91.38 85 ALA A C 1
ATOM 653 O O . ALA A 1 85 ? -10.376 -6.848 8.945 1.00 91.38 85 ALA A O 1
ATOM 654 N N . LEU A 1 86 ? -8.833 -5.307 8.429 1.00 90.94 86 LEU A N 1
ATOM 655 C CA . LEU A 1 86 ? -7.746 -6.276 8.298 1.00 90.94 86 LEU A CA 1
ATOM 656 C C . LEU A 1 86 ? -7.310 -6.791 9.675 1.00 90.94 86 LEU A C 1
ATOM 658 O O . LEU A 1 86 ? -7.178 -7.998 9.840 1.00 90.94 86 LEU A O 1
ATOM 662 N N . ALA A 1 87 ? -7.133 -5.919 10.667 1.00 89.56 87 ALA A N 1
ATOM 663 C CA . ALA A 1 87 ? -6.761 -6.302 12.026 1.00 89.56 87 ALA A CA 1
ATOM 664 C C . ALA A 1 87 ? -7.784 -7.271 12.646 1.00 89.56 87 ALA A C 1
ATOM 666 O O . ALA A 1 87 ? -7.380 -8.300 13.194 1.00 89.56 87 ALA A O 1
ATOM 667 N N . GLU A 1 88 ? -9.083 -7.009 12.468 1.00 90.62 88 GLU A N 1
ATOM 668 C CA . GLU A 1 88 ? -10.178 -7.885 12.908 1.00 90.62 88 GLU A CA 1
ATOM 669 C C . GLU A 1 88 ? -10.066 -9.287 12.302 1.00 90.62 88 GLU A C 1
ATOM 671 O O . GLU A 1 88 ? -10.277 -10.289 12.987 1.00 90.62 88 GLU A O 1
ATOM 676 N N . HIS A 1 89 ? -9.686 -9.382 11.024 1.00 89.88 89 HIS A N 1
ATOM 677 C CA . HIS A 1 89 ? -9.476 -10.667 10.354 1.00 89.88 89 HIS A CA 1
ATOM 678 C C . HIS A 1 89 ? -8.308 -11.466 10.961 1.00 89.88 89 HIS A C 1
ATOM 680 O O . HIS A 1 89 ? -8.371 -12.692 11.002 1.00 89.88 89 HIS A O 1
ATOM 686 N N . PHE A 1 90 ? -7.295 -10.785 11.502 1.00 87.56 90 PHE A N 1
ATOM 687 C CA . PHE A 1 90 ? -6.205 -11.382 12.289 1.00 87.56 90 PHE A CA 1
ATOM 688 C C . PHE A 1 90 ? -6.532 -11.498 13.795 1.00 87.56 90 PHE A C 1
ATOM 690 O O . PHE A 1 90 ? -5.641 -11.733 14.610 1.00 87.56 90 PHE A O 1
ATOM 697 N N . GLY A 1 91 ? -7.797 -11.314 14.195 1.00 85.88 91 GLY A N 1
ATOM 698 C CA . GLY A 1 91 ? -8.254 -11.446 15.583 1.00 85.88 91 GLY A CA 1
ATOM 699 C C . GLY A 1 91 ? -7.861 -10.287 16.507 1.00 85.88 91 GLY A C 1
ATOM 700 O O . GLY A 1 91 ? -7.935 -10.425 17.729 1.00 85.88 91 GLY A O 1
ATOM 701 N N . LYS A 1 92 ? -7.436 -9.148 15.953 1.00 87.56 92 LYS A N 1
ATOM 702 C CA . LYS A 1 92 ? -7.059 -7.942 16.702 1.00 87.56 92 LYS A CA 1
ATOM 703 C C . LYS A 1 92 ? -8.188 -6.921 16.608 1.00 87.56 92 LYS A C 1
ATOM 705 O O . LYS A 1 92 ? -8.680 -6.651 15.525 1.00 87.56 92 LYS A O 1
ATOM 710 N N . ASN A 1 93 ? -8.560 -6.315 17.731 1.00 84.94 93 ASN A N 1
ATOM 711 C CA . ASN A 1 93 ? -9.513 -5.204 17.741 1.00 84.94 93 ASN A CA 1
ATOM 712 C C . ASN A 1 93 ? -8.717 -3.908 17.816 1.00 84.94 93 ASN A C 1
ATOM 714 O O . ASN A 1 93 ? -8.089 -3.648 18.846 1.00 84.94 93 ASN A O 1
ATOM 718 N N . TYR A 1 94 ? -8.684 -3.138 16.731 1.00 85.94 94 TYR A N 1
ATOM 719 C CA . TYR A 1 94 ? -7.965 -1.873 16.717 1.00 85.94 94 TYR A CA 1
ATOM 720 C C . TYR A 1 94 ? -8.874 -0.751 17.208 1.00 85.94 94 TYR A C 1
ATOM 722 O O . TYR A 1 94 ? -10.021 -0.608 16.803 1.00 85.94 94 TYR A O 1
ATOM 730 N N . THR A 1 95 ? -8.355 0.083 18.103 1.00 89.25 95 THR A N 1
ATOM 731 C CA . THR A 1 95 ? -8.977 1.383 18.359 1.00 89.25 95 THR A CA 1
ATOM 732 C C . THR A 1 95 ? -8.687 2.327 17.195 1.00 89.25 95 THR A C 1
ATOM 734 O O . THR A 1 95 ? -7.720 2.148 16.449 1.00 89.25 95 THR A O 1
ATOM 737 N N . GLU A 1 96 ? -9.477 3.392 17.059 1.00 82.25 96 GLU A N 1
ATOM 738 C CA . GLU A 1 96 ? -9.234 4.427 16.045 1.00 82.25 96 GLU A CA 1
ATOM 739 C C . GLU A 1 96 ? -7.803 4.995 16.134 1.00 82.25 96 GLU A C 1
ATOM 741 O O . GLU A 1 96 ? -7.135 5.204 15.118 1.00 82.25 96 GLU A O 1
ATOM 746 N N . GLU A 1 97 ? -7.280 5.162 17.354 1.00 86.44 97 GLU A N 1
ATOM 747 C CA . GLU A 1 97 ? -5.897 5.588 17.576 1.00 86.44 97 GLU A CA 1
ATOM 748 C C . GLU A 1 97 ? -4.868 4.552 17.115 1.00 86.44 97 GLU A C 1
ATOM 750 O O . GLU A 1 97 ? -3.854 4.926 16.524 1.00 86.44 97 GLU A O 1
ATOM 755 N N . GLN A 1 98 ? -5.117 3.259 17.333 1.00 86.81 98 GLN A N 1
ATOM 756 C CA . GLN A 1 98 ? -4.235 2.185 16.866 1.00 86.81 98 GLN A CA 1
ATOM 757 C C . GLN A 1 98 ? -4.231 2.082 15.339 1.00 86.81 98 GLN A C 1
ATOM 759 O O . GLN A 1 98 ? -3.164 1.937 14.734 1.00 86.81 98 GLN A O 1
ATOM 764 N N . GLY A 1 99 ? -5.396 2.225 14.703 1.00 84.81 99 GLY A N 1
ATOM 765 C CA . GLY A 1 99 ? -5.510 2.295 13.249 1.00 84.81 99 GLY A CA 1
ATOM 766 C C . GLY A 1 99 ? -4.754 3.496 12.674 1.00 84.81 99 GLY A C 1
ATOM 767 O O . GLY A 1 99 ? -3.957 3.338 11.748 1.00 84.81 99 GLY A O 1
ATOM 768 N N . LYS A 1 100 ? -4.899 4.680 13.285 1.00 85.50 100 LYS A N 1
ATOM 769 C CA . LYS A 1 100 ? -4.142 5.887 12.916 1.00 85.50 100 LYS A CA 1
ATOM 770 C C . LYS A 1 100 ? -2.635 5.702 13.099 1.00 85.50 100 LYS A C 1
ATOM 772 O O . LYS A 1 100 ? -1.872 6.016 12.190 1.00 85.50 100 LYS A O 1
ATOM 777 N N . ASN A 1 101 ? -2.190 5.163 14.233 1.00 86.06 101 ASN A N 1
ATOM 778 C CA . ASN A 1 101 ? -0.770 4.913 14.486 1.00 86.06 101 ASN A CA 1
ATOM 779 C C . ASN A 1 101 ? -0.187 3.907 13.493 1.00 86.06 101 ASN A C 1
ATOM 781 O O . ASN A 1 101 ? 0.941 4.079 13.040 1.00 86.06 101 ASN A O 1
ATOM 785 N N . THR A 1 102 ? -0.957 2.888 13.116 1.00 85.69 102 THR A N 1
ATOM 786 C CA . THR A 1 102 ? -0.544 1.906 12.108 1.00 85.69 102 THR A CA 1
ATOM 787 C C . THR A 1 102 ? -0.443 2.543 10.731 1.00 85.69 102 THR A C 1
ATOM 789 O O . THR A 1 102 ? 0.549 2.333 10.038 1.00 85.69 102 THR A O 1
ATOM 792 N N . LEU A 1 103 ? -1.407 3.386 10.356 1.00 85.44 103 LEU A N 1
ATOM 793 C CA . LEU A 1 103 ? -1.348 4.158 9.118 1.00 85.44 103 LEU A CA 1
ATOM 794 C C . LEU A 1 103 ? -0.113 5.069 9.083 1.00 85.44 103 LEU A C 1
ATOM 796 O O . LEU A 1 103 ? 0.606 5.089 8.085 1.00 85.44 103 LEU A O 1
ATOM 800 N N . VAL A 1 104 ? 0.175 5.777 10.180 1.00 84.06 104 VAL A N 1
ATOM 801 C CA . VAL A 1 104 ? 1.378 6.612 10.326 1.00 84.06 104 VAL A CA 1
ATOM 802 C C . VAL A 1 104 ? 2.648 5.765 10.266 1.00 84.06 104 VAL A C 1
ATOM 804 O O . VAL A 1 104 ? 3.608 6.173 9.626 1.00 84.06 104 VAL A O 1
ATOM 807 N N . ALA A 1 105 ? 2.667 4.577 10.872 1.00 83.75 105 ALA A N 1
ATOM 808 C CA . ALA A 1 105 ? 3.817 3.678 10.845 1.00 83.75 105 ALA A CA 1
ATOM 809 C C . ALA A 1 105 ? 4.072 3.094 9.449 1.00 83.75 105 ALA A C 1
ATOM 811 O O . ALA A 1 105 ? 5.223 3.019 9.029 1.00 83.75 105 ALA A O 1
ATOM 812 N N . ILE A 1 106 ? 3.021 2.713 8.717 1.00 83.06 106 ILE A N 1
ATOM 813 C CA . ILE A 1 106 ? 3.118 2.263 7.322 1.00 83.06 106 ILE A CA 1
ATOM 814 C C . ILE A 1 106 ? 3.639 3.415 6.471 1.00 83.06 106 ILE A C 1
ATOM 816 O O . ILE A 1 106 ? 4.667 3.282 5.819 1.00 83.06 106 ILE A O 1
ATOM 820 N N . THR A 1 107 ? 2.985 4.571 6.544 1.00 77.06 107 THR A N 1
ATOM 821 C CA . THR A 1 107 ? 3.336 5.725 5.713 1.00 77.06 107 THR A CA 1
ATOM 822 C C . THR A 1 107 ? 4.732 6.255 6.048 1.00 77.06 107 THR A C 1
ATOM 824 O O . THR A 1 107 ? 5.521 6.508 5.147 1.00 77.06 107 THR A O 1
ATOM 827 N N . GLY A 1 108 ? 5.090 6.345 7.331 1.00 71.19 108 GLY A N 1
ATOM 828 C CA . GLY A 1 108 ? 6.426 6.718 7.804 1.00 71.19 108 GLY A CA 1
ATOM 829 C C . GLY A 1 108 ? 7.496 5.685 7.439 1.00 71.19 108 GLY A C 1
ATOM 830 O O . GLY A 1 108 ? 8.598 6.042 7.022 1.00 71.19 108 GLY A O 1
ATOM 831 N N . GLY A 1 109 ? 7.153 4.397 7.513 1.00 67.12 109 GLY A N 1
ATOM 832 C CA . GLY A 1 109 ? 8.002 3.284 7.092 1.00 67.12 109 GLY A CA 1
ATOM 833 C C . GLY A 1 109 ? 8.248 3.236 5.585 1.00 67.12 109 GLY A C 1
ATOM 834 O O . GLY A 1 109 ? 9.249 2.671 5.162 1.00 67.12 109 GLY A O 1
ATOM 835 N N . MET A 1 110 ? 7.398 3.866 4.771 1.00 63.56 110 MET A N 1
ATOM 836 C CA . MET A 1 110 ? 7.626 4.038 3.331 1.00 63.56 110 MET A CA 1
ATOM 837 C C . MET A 1 110 ? 8.628 5.155 3.024 1.00 63.56 110 MET A C 1
ATOM 839 O O . MET A 1 110 ? 9.268 5.123 1.975 1.00 63.56 110 MET A O 1
ATOM 843 N N . VAL A 1 111 ? 8.812 6.112 3.940 1.00 52.38 111 VAL A N 1
ATOM 844 C CA . VAL A 1 111 ? 9.799 7.195 3.793 1.00 52.38 111 VAL A CA 1
ATOM 845 C C . VAL A 1 111 ? 11.201 6.738 4.212 1.00 52.38 111 VAL A C 1
ATOM 847 O O . VAL A 1 111 ? 12.193 7.193 3.650 1.00 52.38 111 VAL A O 1
ATOM 850 N N . ALA A 1 112 ? 11.308 5.801 5.160 1.00 50.94 112 ALA A N 1
ATOM 851 C CA . ALA A 1 112 ? 12.595 5.323 5.676 1.00 50.94 112 ALA A CA 1
ATOM 852 C C . ALA A 1 112 ? 13.540 4.708 4.605 1.00 50.94 112 ALA A C 1
ATOM 854 O O . ALA A 1 112 ? 14.738 4.993 4.648 1.00 50.94 112 ALA A O 1
ATOM 855 N N . PRO A 1 113 ? 13.062 3.944 3.600 1.00 48.97 113 PRO A N 1
ATOM 856 C CA . PRO A 1 113 ? 13.896 3.431 2.511 1.00 48.97 113 PRO A CA 1
ATOM 857 C C . PRO A 1 113 ? 14.450 4.504 1.564 1.00 48.97 113 PRO A C 1
ATOM 859 O O . PRO A 1 113 ? 15.413 4.228 0.854 1.00 48.97 113 PRO A O 1
ATOM 862 N N . LEU A 1 114 ? 13.882 5.717 1.543 1.00 42.41 114 LEU A N 1
ATOM 863 C CA . LEU A 1 114 ? 14.353 6.812 0.680 1.00 42.41 114 LEU A CA 1
ATOM 864 C C . LEU A 1 114 ? 15.655 7.456 1.191 1.00 42.41 114 LEU A C 1
ATOM 866 O O . LEU A 1 114 ? 16.302 8.191 0.450 1.00 42.41 114 LEU A O 1
ATOM 870 N N . ALA A 1 115 ? 16.066 7.163 2.429 1.00 43.34 115 ALA A N 1
ATOM 871 C CA . ALA A 1 115 ? 17.339 7.608 2.998 1.00 43.34 115 ALA A CA 1
ATOM 872 C C . ALA A 1 115 ? 18.526 6.679 2.654 1.00 43.34 115 ALA A C 1
ATOM 874 O O . ALA A 1 115 ? 19.666 6.990 3.002 1.00 43.34 115 ALA A O 1
ATOM 875 N N . ALA A 1 116 ? 18.288 5.549 1.973 1.00 40.16 116 ALA A N 1
ATOM 876 C CA . ALA A 1 116 ? 19.340 4.641 1.518 1.00 40.16 116 ALA A CA 1
ATOM 877 C C . ALA A 1 116 ? 19.749 4.973 0.063 1.00 40.16 116 ALA A C 1
ATOM 879 O O . ALA A 1 116 ? 18.913 4.881 -0.837 1.00 40.16 116 ALA A O 1
ATOM 880 N N . PRO A 1 117 ? 21.023 5.311 -0.222 1.00 45.31 117 PRO A N 1
ATOM 881 C CA . PRO A 1 117 ? 21.464 5.795 -1.539 1.00 45.31 117 PRO A CA 1
ATOM 882 C C . PRO A 1 117 ? 21.461 4.751 -2.679 1.00 45.31 117 PRO A C 1
ATOM 884 O O . PRO A 1 117 ? 21.947 5.040 -3.768 1.00 45.31 117 PRO A O 1
ATOM 887 N N . SER A 1 118 ? 20.937 3.539 -2.471 1.00 45.69 118 SER A N 1
ATOM 888 C CA . SER A 1 118 ? 21.113 2.398 -3.384 1.00 45.69 118 SER A CA 1
ATOM 889 C C . SER A 1 118 ? 19.841 1.862 -4.051 1.00 45.69 118 SER A C 1
ATOM 891 O O . SER A 1 118 ? 19.933 0.907 -4.820 1.00 45.69 118 SER A O 1
ATOM 893 N N . ILE A 1 119 ? 18.658 2.450 -3.835 1.00 42.38 119 ILE A N 1
ATOM 894 C CA . ILE A 1 119 ? 17.411 1.920 -4.418 1.00 42.38 119 ILE A CA 1
ATOM 895 C C . ILE A 1 119 ? 16.807 2.905 -5.424 1.00 42.38 119 ILE A C 1
ATOM 897 O O . ILE A 1 119 ? 15.799 3.557 -5.167 1.00 42.38 119 ILE A O 1
ATOM 901 N N . ALA A 1 120 ? 17.366 2.939 -6.636 1.00 38.75 120 ALA A N 1
ATOM 902 C CA . ALA A 1 120 ? 16.826 3.665 -7.796 1.00 38.75 120 ALA A CA 1
ATOM 903 C C . ALA A 1 120 ? 15.473 3.112 -8.329 1.00 38.75 120 ALA A C 1
ATOM 905 O O . ALA A 1 120 ? 15.102 3.349 -9.474 1.00 38.75 120 ALA A O 1
ATOM 906 N N . GLY A 1 121 ? 14.718 2.366 -7.515 1.00 44.28 121 GLY A N 1
ATOM 907 C CA . GLY A 1 121 ? 13.449 1.727 -7.887 1.00 44.28 121 GLY A CA 1
ATOM 908 C C . GLY A 1 121 ? 12.271 2.016 -6.953 1.00 44.28 121 GLY A C 1
ATOM 909 O O . GLY A 1 121 ? 11.158 1.603 -7.264 1.00 44.28 121 GLY A O 1
ATOM 910 N N . ALA A 1 122 ? 12.484 2.732 -5.843 1.00 43.53 122 ALA A N 1
ATOM 911 C CA . ALA A 1 122 ? 11.425 3.134 -4.906 1.00 43.53 122 ALA A CA 1
ATOM 912 C C . ALA A 1 122 ? 10.839 4.529 -5.220 1.00 43.53 122 ALA A C 1
ATOM 914 O O . ALA A 1 122 ? 10.126 5.108 -4.408 1.00 43.53 122 ALA A O 1
ATOM 915 N N . ALA A 1 123 ? 11.128 5.080 -6.405 1.00 42.03 123 ALA A N 1
ATOM 916 C CA . ALA A 1 123 ? 10.707 6.420 -6.833 1.00 42.03 123 ALA A CA 1
ATOM 917 C C . ALA A 1 123 ? 9.257 6.498 -7.347 1.00 42.03 123 ALA A C 1
ATOM 919 O O . ALA A 1 123 ? 8.856 7.466 -7.988 1.00 42.03 123 ALA A O 1
ATOM 920 N N . ALA A 1 124 ? 8.451 5.485 -7.072 1.00 49.16 124 ALA A N 1
ATOM 921 C CA . ALA A 1 124 ? 7.013 5.602 -7.145 1.00 49.16 124 ALA A CA 1
ATOM 922 C C . ALA A 1 124 ? 6.518 4.987 -5.859 1.00 49.16 124 ALA A C 1
ATOM 924 O O . ALA A 1 124 ? 6.747 3.797 -5.680 1.00 49.16 124 ALA A O 1
ATOM 925 N N . VAL A 1 125 ? 5.911 5.791 -4.987 1.00 46.88 125 VAL A N 1
ATOM 926 C CA . VAL A 1 125 ? 4.812 5.412 -4.092 1.00 46.88 125 VAL A CA 1
ATOM 927 C C . VAL A 1 125 ? 4.696 6.496 -3.006 1.00 46.88 125 VAL A C 1
ATOM 929 O O . VAL A 1 125 ? 5.541 6.635 -2.130 1.00 46.88 125 VAL A O 1
ATOM 932 N N . VAL A 1 126 ? 3.572 7.220 -3.100 1.00 48.16 126 VAL A N 1
ATOM 933 C CA . VAL A 1 126 ? 2.835 7.871 -2.003 1.00 48.16 126 VAL A CA 1
ATOM 934 C C . VAL A 1 126 ? 3.258 9.305 -1.630 1.00 48.16 126 VAL A C 1
ATOM 936 O O . VAL A 1 126 ? 4.002 9.530 -0.679 1.00 48.16 126 VAL A O 1
ATOM 939 N N . PRO A 1 127 ? 2.682 10.324 -2.306 1.00 44.28 127 PRO A N 1
ATOM 940 C CA . PRO A 1 127 ? 2.571 11.664 -1.743 1.00 44.28 127 PRO A CA 1
ATOM 941 C C . PRO A 1 127 ? 1.451 11.659 -0.684 1.00 44.28 127 PRO A C 1
ATOM 943 O O . PRO A 1 127 ? 0.335 12.079 -0.966 1.00 44.28 127 PRO A O 1
ATOM 946 N N . VAL A 1 128 ? 1.698 11.112 0.513 1.00 51.88 128 VAL A N 1
ATOM 947 C CA . VAL A 1 128 ? 0.713 11.137 1.629 1.00 51.88 128 VAL A CA 1
ATOM 948 C C . VAL A 1 128 ? 1.266 11.814 2.887 1.00 51.88 128 VAL A C 1
ATOM 950 O O . VAL A 1 128 ? 0.571 11.914 3.891 1.00 51.88 128 VAL A O 1
ATOM 953 N N . VAL A 1 129 ? 2.474 12.391 2.846 1.00 45.97 129 VAL A N 1
ATOM 954 C CA . VAL A 1 129 ? 2.973 13.183 3.983 1.00 45.97 129 VAL A CA 1
ATOM 955 C C . VAL A 1 129 ? 3.493 14.541 3.530 1.00 45.97 129 VAL A C 1
ATOM 957 O O . VAL A 1 129 ? 4.619 14.685 3.064 1.00 45.97 129 VAL A O 1
ATOM 960 N N . GLY A 1 130 ? 2.625 15.540 3.664 1.00 37.59 130 GLY A N 1
ATOM 961 C CA . GLY A 1 130 ? 2.905 16.957 3.451 1.00 37.59 130 GLY A CA 1
ATOM 962 C C . GLY A 1 130 ? 1.627 17.711 3.066 1.00 37.59 130 GLY A C 1
ATOM 963 O O . GLY A 1 130 ? 0.772 17.124 2.402 1.00 37.59 130 GLY A O 1
ATOM 964 N N . PRO A 1 131 ? 1.463 18.992 3.450 1.00 40.75 131 PRO A N 1
ATOM 965 C CA . PRO A 1 131 ? 0.326 19.823 3.053 1.00 40.75 131 PRO A CA 1
ATOM 966 C C . PRO A 1 131 ? 0.443 20.222 1.571 1.00 40.75 131 PRO A C 1
ATOM 968 O O . PRO A 1 131 ? 0.562 21.393 1.226 1.00 40.75 131 PRO A O 1
ATOM 971 N N . VAL A 1 132 ? 0.437 19.237 0.671 1.00 41.19 132 VAL A N 1
ATOM 972 C CA . VAL A 1 132 ? 0.359 19.445 -0.774 1.00 41.19 132 VAL A CA 1
ATOM 973 C C . VAL A 1 132 ? -1.087 19.217 -1.178 1.00 41.19 132 VAL A C 1
ATOM 975 O O . VAL A 1 132 ? -1.513 18.134 -1.560 1.00 41.19 132 VAL A O 1
ATOM 978 N N . VAL A 1 133 ? -1.844 20.298 -1.055 1.00 46.22 133 VAL A N 1
ATOM 979 C CA . VAL A 1 133 ? -3.282 20.423 -1.307 1.00 46.22 133 VAL A CA 1
ATOM 980 C C . VAL A 1 133 ? -3.671 20.249 -2.789 1.00 46.22 133 VAL A C 1
ATOM 982 O O . VAL A 1 133 ? -4.818 20.498 -3.123 1.00 46.22 133 VAL A O 1
ATOM 985 N N . SER A 1 134 ? -2.808 19.800 -3.714 1.00 39.25 134 SER A N 1
ATOM 986 C CA . SER A 1 134 ? -3.090 20.084 -5.137 1.00 39.25 134 SER A CA 1
ATOM 987 C C . SER A 1 134 ? -3.100 18.970 -6.184 1.00 39.25 134 SER A C 1
ATOM 989 O O . SER A 1 134 ? -3.299 19.325 -7.342 1.00 39.25 134 SER A O 1
ATOM 991 N N . LEU A 1 135 ? -2.958 17.667 -5.883 1.00 42.12 135 LEU A N 1
ATOM 992 C CA . LEU A 1 135 ? -3.075 16.663 -6.966 1.00 42.12 135 LEU A CA 1
ATOM 993 C C . LEU A 1 135 ? -3.425 15.218 -6.549 1.00 42.12 135 LEU A C 1
ATOM 995 O O . LEU A 1 135 ? -2.831 14.270 -7.055 1.00 42.12 135 LEU A O 1
ATOM 999 N N . VAL A 1 136 ? -4.393 15.015 -5.647 1.00 49.16 136 VAL A N 1
ATOM 1000 C CA . VAL A 1 136 ? -4.972 13.672 -5.374 1.00 49.16 136 VAL A CA 1
ATOM 1001 C C . VAL A 1 136 ? -6.409 13.497 -5.876 1.00 49.16 136 VAL A C 1
ATOM 1003 O O . VAL A 1 136 ? -6.972 12.418 -5.736 1.00 49.16 136 VAL A O 1
ATOM 1006 N N . THR A 1 137 ? -6.955 14.487 -6.586 1.00 53.38 137 THR A N 1
ATOM 1007 C CA . THR A 1 137 ? -8.320 14.511 -7.150 1.00 53.38 137 THR A CA 1
ATOM 1008 C C . THR A 1 137 ? -8.503 13.589 -8.366 1.00 53.38 137 THR A C 1
ATOM 1010 O O . THR A 1 137 ? -9.198 13.934 -9.321 1.00 53.38 137 THR A O 1
ATOM 1013 N N . SER A 1 138 ? -7.831 12.432 -8.395 1.00 64.88 138 SER A N 1
ATOM 1014 C CA . SER A 1 138 ? -8.132 11.395 -9.376 1.00 64.88 138 SER A CA 1
ATOM 1015 C C . SER A 1 138 ? -8.591 10.116 -8.668 1.00 64.88 138 SER A C 1
ATOM 1017 O O . SER A 1 138 ? -7.891 9.624 -7.775 1.00 64.88 138 SER A O 1
ATOM 1019 N N . PRO A 1 139 ? -9.709 9.515 -9.110 1.00 68.94 139 PRO A N 1
ATOM 1020 C CA . PRO A 1 139 ? -10.218 8.249 -8.575 1.00 68.94 139 PRO A CA 1
ATOM 1021 C C . PRO A 1 139 ? -9.150 7.145 -8.583 1.00 68.94 139 PRO A C 1
ATOM 1023 O O . PRO A 1 139 ? -9.076 6.312 -7.682 1.00 68.94 139 PRO A O 1
ATOM 1026 N N . ALA A 1 140 ? -8.279 7.167 -9.598 1.00 73.81 140 ALA A N 1
ATOM 1027 C CA . ALA A 1 140 ? -7.167 6.239 -9.744 1.00 73.81 140 ALA A CA 1
ATOM 1028 C C . ALA A 1 140 ? -6.115 6.406 -8.636 1.00 73.81 140 ALA A C 1
ATOM 1030 O O . ALA A 1 140 ? -5.673 5.412 -8.064 1.00 73.81 140 ALA A O 1
ATOM 1031 N N . ALA A 1 141 ? -5.733 7.638 -8.289 1.00 72.44 141 ALA A N 1
ATOM 1032 C CA . ALA A 1 141 ? -4.762 7.887 -7.222 1.00 72.44 141 ALA A CA 1
ATOM 1033 C C . ALA A 1 141 ? -5.299 7.455 -5.845 1.00 72.44 141 ALA A C 1
ATOM 1035 O O . ALA A 1 141 ? -4.580 6.815 -5.070 1.00 72.44 141 ALA A O 1
ATOM 1036 N N . ALA A 1 142 ? -6.574 7.735 -5.562 1.00 74.50 142 ALA A N 1
ATOM 1037 C CA . ALA A 1 142 ? -7.242 7.304 -4.333 1.00 74.50 142 ALA A CA 1
ATOM 1038 C C . ALA A 1 142 ? -7.338 5.767 -4.236 1.00 74.50 142 ALA A C 1
ATOM 1040 O O . ALA A 1 142 ? -7.058 5.180 -3.185 1.00 74.50 142 ALA A O 1
ATOM 1041 N N . ALA A 1 143 ? -7.642 5.098 -5.352 1.00 80.44 143 ALA A N 1
ATOM 1042 C CA . ALA A 1 143 ? -7.673 3.640 -5.434 1.00 80.44 143 ALA A CA 1
ATOM 1043 C C . ALA A 1 143 ? -6.284 3.017 -5.211 1.00 80.44 143 ALA A C 1
ATOM 1045 O O . ALA A 1 143 ? -6.132 2.116 -4.383 1.00 80.44 143 ALA A O 1
ATOM 1046 N N . ILE A 1 144 ? -5.262 3.509 -5.922 1.00 82.81 144 ILE A N 1
ATOM 1047 C CA . ILE A 1 144 ? -3.889 2.987 -5.849 1.00 82.81 144 ILE A CA 1
ATOM 1048 C C . ILE A 1 144 ? -3.325 3.153 -4.437 1.00 82.81 144 ILE A C 1
ATOM 1050 O O . ILE A 1 144 ? -2.805 2.190 -3.879 1.00 82.81 144 ILE A O 1
ATOM 1054 N N . SER A 1 145 ? -3.450 4.342 -3.843 1.00 77.69 145 SER A N 1
ATOM 1055 C CA . SER A 1 145 ? -2.938 4.610 -2.492 1.00 77.69 145 SER A CA 1
ATOM 1056 C C . SER A 1 145 ? -3.580 3.696 -1.448 1.00 77.69 145 SER A C 1
ATOM 1058 O O . SER A 1 145 ? -2.870 3.024 -0.702 1.00 77.69 145 SER A O 1
ATOM 1060 N N . THR A 1 146 ? -4.910 3.587 -1.456 1.00 82.94 146 THR A N 1
ATOM 1061 C CA . THR A 1 146 ? -5.657 2.708 -0.542 1.00 82.94 146 THR A CA 1
ATOM 1062 C C . THR A 1 146 ? -5.271 1.243 -0.720 1.00 82.94 146 THR A C 1
ATOM 1064 O O . THR A 1 146 ? -5.076 0.531 0.263 1.00 82.94 146 THR A O 1
ATOM 1067 N N . ARG A 1 147 ? -5.094 0.790 -1.968 1.00 83.75 147 ARG A N 1
ATOM 1068 C CA . ARG A 1 147 ? -4.673 -0.584 -2.261 1.00 83.75 147 ARG A CA 1
ATOM 1069 C C . ARG A 1 147 ? -3.268 -0.877 -1.729 1.00 83.75 147 ARG A C 1
ATOM 1071 O O . ARG A 1 147 ? -3.052 -1.919 -1.117 1.00 83.75 147 ARG A O 1
ATOM 1078 N N . VAL A 1 148 ? -2.320 0.039 -1.940 1.00 85.94 148 VAL A N 1
ATOM 1079 C CA . VAL A 1 148 ? -0.940 -0.103 -1.449 1.00 85.94 148 VAL A CA 1
ATOM 1080 C C . VAL A 1 148 ? -0.906 -0.143 0.078 1.00 85.94 148 VAL A C 1
ATOM 1082 O O . VAL A 1 148 ? -0.280 -1.038 0.641 1.00 85.94 148 VAL A O 1
ATOM 1085 N N . ILE A 1 149 ? -1.611 0.773 0.746 1.00 85.94 149 ILE A N 1
ATOM 1086 C CA . ILE A 1 149 ? -1.695 0.803 2.214 1.00 85.94 149 ILE A CA 1
ATOM 1087 C C . ILE A 1 149 ? -2.302 -0.499 2.747 1.00 85.94 149 ILE A C 1
ATOM 1089 O O . ILE A 1 149 ? -1.763 -1.073 3.690 1.00 85.94 149 ILE A O 1
ATOM 1093 N N . GLY A 1 150 ? -3.363 -1.005 2.110 1.00 86.19 150 GLY A N 1
ATOM 1094 C CA . GLY A 1 150 ? -3.983 -2.283 2.465 1.00 86.19 150 GLY A CA 1
ATOM 1095 C C . GLY A 1 150 ? -3.013 -3.462 2.408 1.00 86.19 150 GLY A C 1
ATOM 1096 O O . GLY A 1 150 ? -2.921 -4.224 3.367 1.00 86.19 150 GLY A O 1
ATOM 1097 N N . HIS A 1 151 ? -2.240 -3.587 1.326 1.00 85.81 151 HIS A N 1
ATOM 1098 C CA . HIS A 1 151 ? -1.249 -4.661 1.205 1.00 85.81 151 HIS A CA 1
ATOM 1099 C C . HIS A 1 151 ? -0.082 -4.517 2.187 1.00 85.81 151 HIS A C 1
ATOM 1101 O O . HIS A 1 151 ? 0.401 -5.523 2.693 1.00 85.81 151 HIS A O 1
ATOM 1107 N N . LEU A 1 152 ? 0.361 -3.295 2.491 1.00 86.81 152 LEU A N 1
ATOM 1108 C CA . LEU A 1 152 ? 1.420 -3.077 3.482 1.00 86.81 152 LEU A CA 1
ATOM 1109 C C . LEU A 1 152 ? 0.948 -3.389 4.908 1.00 86.81 152 LEU A C 1
ATOM 1111 O O . LEU A 1 152 ? 1.708 -3.948 5.697 1.00 86.81 152 LEU A O 1
ATOM 1115 N N . ALA A 1 153 ? -0.305 -3.061 5.235 1.00 87.44 153 ALA A N 1
ATOM 1116 C CA . ALA A 1 153 ? -0.922 -3.461 6.497 1.00 87.44 153 ALA A CA 1
ATOM 1117 C C . ALA A 1 153 ? -1.030 -4.988 6.598 1.00 87.44 153 ALA A C 1
ATOM 1119 O O . ALA A 1 153 ? -0.646 -5.562 7.615 1.00 87.44 153 ALA A O 1
ATOM 1120 N N . LEU A 1 154 ? -1.477 -5.642 5.522 1.00 88.00 154 LEU A N 1
ATOM 1121 C CA . LEU A 1 154 ? -1.549 -7.097 5.432 1.00 88.00 154 LEU A CA 1
ATOM 1122 C C . LEU A 1 154 ? -0.172 -7.752 5.628 1.00 88.00 154 LEU A C 1
ATOM 1124 O O . LEU A 1 154 ? -0.032 -8.592 6.510 1.00 88.00 154 LEU A O 1
ATOM 1128 N N . GLU A 1 155 ? 0.854 -7.307 4.894 1.00 84.88 155 GLU A N 1
ATOM 1129 C CA . GLU A 1 155 ? 2.229 -7.826 5.009 1.00 84.88 155 GLU A CA 1
ATOM 1130 C C . GLU A 1 155 ? 2.766 -7.672 6.442 1.00 84.88 155 GLU A C 1
ATOM 1132 O O . GLU A 1 155 ? 3.438 -8.562 6.970 1.00 84.88 155 GLU A O 1
ATOM 1137 N N . ARG A 1 156 ? 2.447 -6.552 7.106 1.00 86.38 156 ARG A N 1
ATOM 1138 C CA . ARG A 1 156 ? 2.803 -6.337 8.512 1.00 86.38 156 ARG A CA 1
ATOM 1139 C C . ARG A 1 156 ? 2.112 -7.346 9.431 1.00 86.38 156 ARG A C 1
ATOM 1141 O O . ARG A 1 156 ? 2.777 -7.891 10.310 1.00 86.38 156 ARG A O 1
ATOM 1148 N N . PHE A 1 157 ? 0.813 -7.584 9.256 1.00 87.25 157 PHE A N 1
ATOM 1149 C CA . PHE A 1 157 ? 0.062 -8.521 10.094 1.00 87.25 157 PHE A CA 1
ATOM 1150 C C . PHE A 1 157 ? 0.499 -9.971 9.894 1.00 87.25 157 PHE A C 1
ATOM 1152 O O . PHE A 1 157 ? 0.711 -10.669 10.882 1.00 87.25 157 PHE A O 1
ATOM 1159 N N . GLU A 1 158 ? 0.728 -10.385 8.648 1.00 85.38 158 GLU A N 1
ATOM 1160 C CA . GLU A 1 158 ? 1.248 -11.714 8.310 1.00 85.38 158 GLU A CA 1
ATOM 1161 C C . GLU A 1 158 ? 2.638 -11.943 8.915 1.00 85.38 158 GLU A C 1
ATOM 1163 O O . GLU A 1 158 ? 2.914 -13.000 9.484 1.00 85.38 158 GLU A O 1
ATOM 1168 N N . ARG A 1 159 ? 3.517 -10.933 8.853 1.00 84.06 159 ARG A N 1
ATOM 1169 C CA . ARG A 1 159 ? 4.842 -10.998 9.483 1.00 84.06 159 ARG A CA 1
ATOM 1170 C C . ARG A 1 159 ? 4.747 -11.128 11.002 1.00 84.06 159 ARG A C 1
ATOM 1172 O O . ARG A 1 159 ? 5.518 -11.888 11.579 1.00 84.06 159 ARG A O 1
ATOM 1179 N N . GLU A 1 160 ? 3.847 -10.385 11.641 1.00 82.81 160 GLU A N 1
ATOM 1180 C CA . GLU A 1 160 ? 3.658 -10.439 13.094 1.00 82.81 160 GLU A CA 1
ATOM 1181 C C . GLU A 1 160 ? 3.153 -11.821 13.540 1.00 82.81 160 GLU A C 1
ATOM 1183 O O . GLU A 1 160 ? 3.665 -12.377 14.506 1.00 82.81 160 GLU A O 1
ATOM 1188 N N . GLU A 1 161 ? 2.223 -12.426 12.798 1.00 78.25 161 GLU A N 1
ATOM 1189 C CA . GLU A 1 161 ? 1.739 -13.787 13.069 1.00 78.25 161 GLU A CA 1
ATOM 1190 C C . GLU A 1 161 ? 2.843 -14.846 12.887 1.00 78.25 161 GLU A C 1
ATOM 1192 O O . GLU A 1 161 ? 3.010 -15.734 13.727 1.00 78.25 161 GLU A O 1
ATOM 1197 N N . ALA A 1 162 ? 3.658 -14.718 11.835 1.00 77.56 162 ALA A N 1
ATOM 1198 C CA . ALA A 1 162 ? 4.781 -15.619 11.580 1.00 77.56 162 ALA A CA 1
ATOM 1199 C C . ALA A 1 162 ? 5.898 -15.523 12.637 1.00 77.56 162 ALA A C 1
ATOM 1201 O O . ALA A 1 162 ? 6.588 -16.514 12.891 1.00 77.56 162 ALA A O 1
ATOM 1202 N N . ASP A 1 163 ? 6.097 -14.347 13.237 1.00 75.50 163 ASP A N 1
ATOM 1203 C CA . ASP A 1 163 ? 7.063 -14.141 14.321 1.00 75.50 163 ASP A CA 1
ATOM 1204 C C . ASP A 1 163 ? 6.569 -14.777 15.630 1.00 75.50 163 ASP A C 1
ATOM 1206 O O . ASP A 1 163 ? 7.313 -15.496 16.298 1.00 75.50 163 ASP A O 1
ATOM 1210 N N . VAL A 1 164 ? 5.273 -14.632 15.936 1.00 67.62 164 VAL A N 1
ATOM 1211 C CA . VAL A 1 164 ? 4.628 -15.292 17.087 1.00 67.62 164 VAL A CA 1
ATOM 1212 C C . VAL A 1 164 ? 4.687 -16.817 16.964 1.00 67.62 164 VAL A C 1
ATOM 1214 O O . VAL A 1 164 ? 4.975 -17.503 17.945 1.00 67.62 164 VAL A O 1
ATOM 1217 N N . ALA A 1 165 ? 4.494 -17.362 15.760 1.00 67.69 165 ALA A N 1
ATOM 1218 C CA . ALA A 1 165 ? 4.584 -18.801 15.505 1.00 67.69 165 ALA A CA 1
ATOM 1219 C C . ALA A 1 165 ? 5.999 -19.386 15.708 1.00 67.69 165 ALA A C 1
ATOM 1221 O O . ALA A 1 165 ? 6.145 -20.598 15.863 1.00 67.69 165 ALA A O 1
ATOM 1222 N N . LYS A 1 166 ? 7.046 -18.549 15.713 1.00 62.03 166 LYS A N 1
ATOM 1223 C CA . LYS A 1 166 ? 8.446 -18.965 15.903 1.00 62.03 166 LYS A CA 1
ATOM 1224 C C . LYS A 1 166 ? 8.928 -18.904 17.350 1.00 62.03 166 LYS A C 1
ATOM 1226 O O . LYS A 1 166 ? 10.068 -19.293 17.601 1.00 62.03 166 LYS A O 1
ATOM 1231 N N . ILE A 1 167 ? 8.104 -18.456 18.298 1.00 57.16 167 ILE A N 1
ATOM 1232 C CA . ILE A 1 167 ? 8.473 -18.458 19.716 1.00 57.16 167 ILE A CA 1
ATOM 1233 C C . ILE A 1 167 ? 8.454 -19.919 20.204 1.00 57.16 167 ILE A C 1
ATOM 1235 O O . ILE A 1 167 ? 7.372 -20.506 20.285 1.00 57.16 167 ILE A O 1
ATOM 1239 N N . PRO A 1 168 ? 9.608 -20.544 20.530 1.00 53.97 168 PRO A N 1
ATOM 1240 C CA . PRO A 1 168 ? 9.594 -21.867 21.138 1.00 53.97 168 PRO A CA 1
ATOM 1241 C C . PRO A 1 168 ? 8.830 -21.763 22.457 1.00 53.97 168 PRO A C 1
ATOM 1243 O O . PRO A 1 168 ? 9.078 -20.845 23.243 1.00 53.97 168 PRO A O 1
ATOM 1246 N N . ALA A 1 169 ? 7.874 -22.672 22.671 1.00 54.16 169 ALA A N 1
ATOM 1247 C CA . ALA A 1 169 ? 7.091 -22.751 23.896 1.00 54.16 169 ALA A CA 1
ATOM 1248 C C . ALA A 1 169 ? 8.031 -22.611 25.099 1.00 54.16 169 ALA A C 1
ATOM 1250 O O . ALA A 1 169 ? 8.892 -23.459 25.324 1.00 54.16 169 ALA A O 1
ATOM 1251 N N . LYS A 1 170 ? 7.908 -21.492 25.817 1.00 50.44 170 LYS A N 1
ATOM 1252 C CA . LYS A 1 170 ? 8.700 -21.208 27.009 1.00 50.44 170 LYS A CA 1
ATOM 1253 C C . LYS A 1 170 ? 8.500 -22.384 27.963 1.00 50.44 170 LYS A C 1
ATOM 1255 O O . LYS A 1 170 ? 7.370 -22.617 28.393 1.00 50.44 170 LYS A O 1
ATOM 1260 N N . GLU A 1 171 ? 9.567 -23.134 28.244 1.00 57.22 171 GLU A N 1
ATOM 1261 C CA . GLU A 1 171 ? 9.538 -24.196 29.251 1.00 57.22 171 GLU A CA 1
ATOM 1262 C C . GLU A 1 171 ? 8.910 -23.637 30.537 1.00 57.22 171 GLU A C 1
ATOM 1264 O O . GLU A 1 171 ? 9.222 -22.500 30.926 1.00 57.22 171 GLU A O 1
ATOM 1269 N N . PRO A 1 172 ? 7.984 -24.377 31.174 1.00 51.31 172 PRO A N 1
ATOM 1270 C CA . PRO A 1 172 ? 7.323 -23.894 32.369 1.00 51.31 172 PRO A CA 1
ATOM 1271 C C . PRO A 1 172 ? 8.393 -23.614 33.421 1.00 51.31 172 PRO A C 1
ATOM 1273 O O . PRO A 1 172 ? 9.143 -24.503 33.820 1.00 51.31 172 PRO A O 1
ATOM 1276 N N . VAL A 1 173 ? 8.463 -22.358 33.865 1.00 57.47 173 VAL A N 1
ATOM 1277 C CA . VAL A 1 173 ? 9.230 -21.971 35.047 1.00 57.47 173 VAL A CA 1
ATOM 1278 C C . VAL A 1 173 ? 8.642 -22.754 36.217 1.00 57.47 173 VAL A C 1
A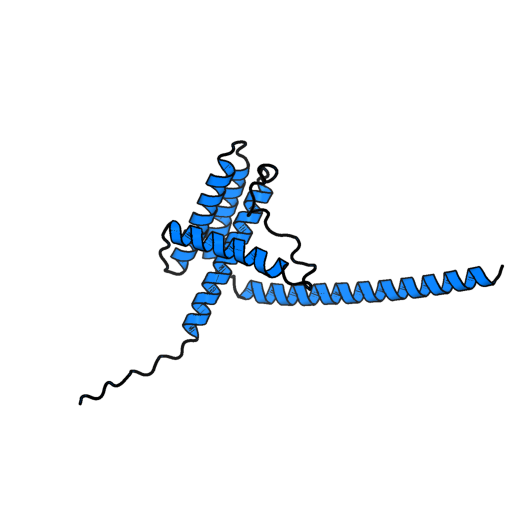TOM 1280 O O . VAL A 1 173 ? 7.613 -22.388 36.780 1.00 57.47 173 VAL A O 1
ATOM 1283 N N . VAL A 1 174 ? 9.284 -23.872 36.551 1.00 56.00 174 VAL A N 1
ATOM 1284 C CA . VAL A 1 174 ? 9.083 -24.582 37.808 1.00 56.00 174 VAL A CA 1
ATOM 1285 C C . VAL A 1 174 ? 9.625 -23.667 38.898 1.00 56.00 174 VAL A C 1
ATOM 1287 O O . VAL A 1 174 ? 10.819 -23.638 39.193 1.00 56.00 174 VAL A O 1
ATOM 1290 N N . THR A 1 175 ? 8.739 -22.867 39.481 1.00 61.12 175 THR A N 1
ATOM 1291 C CA . THR A 1 175 ? 8.974 -22.234 40.775 1.00 61.12 175 THR A CA 1
ATOM 1292 C C . THR A 1 175 ? 9.087 -23.340 41.819 1.00 61.12 175 THR A C 1
ATOM 1294 O O . THR A 1 175 ? 8.078 -23.899 42.251 1.00 61.12 175 THR A O 1
ATOM 1297 N N . ALA A 1 176 ? 10.313 -23.694 42.199 1.00 55.38 176 ALA A N 1
ATOM 1298 C CA . ALA A 1 176 ? 10.547 -24.520 43.374 1.00 55.38 176 ALA A CA 1
ATOM 1299 C C . ALA A 1 176 ? 10.220 -23.698 44.636 1.00 55.38 176 ALA A C 1
ATOM 1301 O O . ALA A 1 176 ? 10.687 -22.561 44.740 1.00 55.38 176 ALA A O 1
ATOM 1302 N N . PRO A 1 177 ? 9.442 -24.232 45.593 1.00 61.06 177 PRO A N 1
ATOM 1303 C CA . PRO A 1 177 ? 9.180 -23.543 46.847 1.00 61.06 177 PRO A CA 1
ATOM 1304 C C . PRO A 1 177 ? 10.427 -23.585 47.738 1.00 61.06 177 PRO A C 1
ATOM 1306 O O . PRO A 1 177 ? 11.010 -24.653 47.947 1.00 61.06 177 PRO A O 1
ATOM 1309 N N . ARG A 1 178 ? 10.818 -22.432 48.282 1.00 49.97 178 ARG A N 1
ATOM 1310 C CA . ARG A 1 178 ? 11.639 -22.334 49.491 1.00 49.97 178 ARG A CA 1
ATOM 1311 C C . ARG A 1 178 ? 11.107 -21.226 50.376 1.00 49.97 178 ARG A C 1
ATOM 1313 O O . ARG A 1 178 ? 10.832 -20.140 49.822 1.00 49.97 178 ARG A O 1
#

Sequence (178 aa):
MAEAATTYQEKAQRLNALRQELADAERELKRARQATLEHRKGATSNPRCEAIINRYTLLAAVAGLLPTFLDAAALTGLQIKLIDALAEHFGKNYTEEQGKNTLVAITGGMVAPLAAPSIAGAAAVVPVVGPVVSLVTSPAAAAISTRVIGHLALERFEREEADVAKIPAKEPVVTAPR

Mean predicted aligned error: 14.62 Å

Radius of gyration: 24.4 Å; Cα contacts (8 Å, |Δi|>4): 111; chains: 1; bounding box: 57×45×93 Å